Protein AF-A0A7C1ZI82-F1 (afdb_monomer_lite)

Secondary structure (DSSP, 8-state):
--HHHHHHHHHHHHHHHHHHHHHHHHHHHHHHHHHHHHHHHHHHHHHHHHHHHHHHHHHHHHHHHHHHHHHHHHHHHHHHHHHHHHHHHS--S------TTGGGTS-GGG-PPPS-EEEEEE-TTS-EEEEEE--BTTEEEETTEEEEHHHHPEEPSSSS--EEEEEE-TT---S-SHHHHHS-HHHHHHHHHHHHHHHHHHHHHHHHHHS--S--S-HHHHHHHHHHHHHHHHHHHHH-

Structure (mmCIF, N/CA/C/O backbone):
data_AF-A0A7C1ZI82-F1
#
_entry.id   AF-A0A7C1ZI82-F1
#
loop_
_atom_site.group_PDB
_atom_site.id
_atom_site.type_symbol
_atom_site.label_atom_id
_atom_site.label_alt_id
_atom_site.label_comp_id
_atom_site.label_asym_id
_atom_site.label_entity_id
_atom_site.label_seq_id
_atom_site.pdbx_PDB_ins_code
_atom_site.Cartn_x
_atom_site.Cartn_y
_atom_site.Cartn_z
_atom_site.occupancy
_atom_site.B_iso_or_equiv
_atom_site.auth_seq_id
_atom_site.auth_comp_id
_atom_site.auth_asym_id
_atom_site.auth_atom_id
_atom_site.pdbx_PDB_model_num
ATOM 1 N N . MET A 1 1 ? 37.604 3.435 -83.829 1.00 60.19 1 MET A N 1
ATOM 2 C CA . MET A 1 1 ? 37.976 2.989 -82.474 1.00 60.19 1 MET A CA 1
ATOM 3 C C . MET A 1 1 ? 39.281 2.234 -82.548 1.00 60.19 1 MET A C 1
ATOM 5 O O . MET A 1 1 ? 39.394 1.311 -83.353 1.00 60.19 1 MET A O 1
ATOM 9 N N . ASN A 1 2 ? 40.256 2.656 -81.752 1.00 89.44 2 ASN A N 1
ATOM 10 C CA . ASN A 1 2 ? 41.516 1.945 -81.558 1.00 89.44 2 ASN A CA 1
ATOM 11 C C . ASN A 1 2 ? 41.232 0.622 -80.805 1.00 89.44 2 ASN A C 1
ATOM 13 O O . ASN A 1 2 ? 40.305 0.553 -79.997 1.00 89.44 2 ASN A O 1
ATOM 17 N N . LYS A 1 3 ? 42.000 -0.445 -81.060 1.00 91.12 3 LYS A N 1
ATOM 18 C CA . LYS A 1 3 ? 41.848 -1.740 -80.360 1.00 91.12 3 LYS A CA 1
ATOM 19 C C . LYS A 1 3 ? 41.981 -1.591 -78.839 1.00 91.12 3 LYS A C 1
ATOM 21 O O . LYS A 1 3 ? 41.370 -2.347 -78.090 1.00 91.12 3 LYS A O 1
ATOM 26 N N . GLU A 1 4 ? 42.746 -0.599 -78.396 1.00 92.50 4 GLU A N 1
ATOM 27 C CA . GLU A 1 4 ? 42.925 -0.258 -76.984 1.00 92.50 4 GLU A CA 1
ATOM 28 C C . GLU A 1 4 ? 41.644 0.295 -76.345 1.00 92.50 4 GLU A C 1
ATOM 30 O O . GLU A 1 4 ? 41.299 -0.107 -75.238 1.00 92.50 4 GLU A O 1
ATOM 35 N N . GLU A 1 5 ? 40.876 1.123 -77.062 1.00 92.25 5 GLU A N 1
ATOM 36 C CA . GLU A 1 5 ? 39.602 1.674 -76.569 1.00 92.25 5 GLU A CA 1
ATOM 37 C C . GLU A 1 5 ? 38.555 0.570 -76.367 1.00 92.25 5 GLU A C 1
ATOM 39 O O . GLU A 1 5 ? 37.826 0.571 -75.380 1.00 92.25 5 GLU A O 1
ATOM 44 N N . GLN A 1 6 ? 38.513 -0.419 -77.268 1.00 92.81 6 GLN A N 1
ATOM 45 C CA . GLN A 1 6 ? 37.609 -1.568 -77.138 1.00 92.81 6 GLN A CA 1
ATOM 46 C C . GLN A 1 6 ? 37.986 -2.485 -75.970 1.00 92.81 6 GLN A C 1
ATOM 48 O O . GLN A 1 6 ?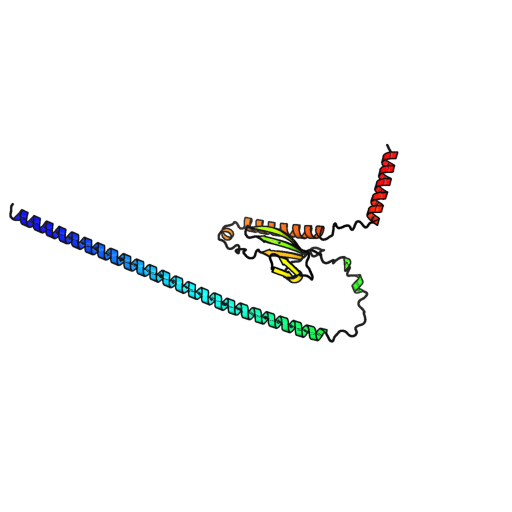 37.107 -3.074 -75.343 1.00 92.81 6 GLN A O 1
ATOM 53 N N . LYS A 1 7 ? 39.285 -2.629 -75.687 1.00 95.12 7 LYS A N 1
ATOM 54 C CA . LYS A 1 7 ? 39.764 -3.407 -74.541 1.00 95.12 7 LYS A CA 1
ATOM 55 C C . LYS A 1 7 ? 39.406 -2.709 -73.228 1.00 95.12 7 LYS A C 1
ATOM 57 O O . LYS A 1 7 ? 38.867 -3.350 -72.334 1.00 95.12 7 LYS A O 1
ATOM 62 N N . LEU A 1 8 ? 39.629 -1.399 -73.161 1.00 94.88 8 LEU A N 1
ATOM 63 C CA . LEU A 1 8 ? 39.320 -0.582 -71.991 1.00 94.88 8 LEU A CA 1
ATOM 64 C C . LEU A 1 8 ? 37.810 -0.536 -71.704 1.00 94.88 8 LEU A C 1
ATOM 66 O O . LEU A 1 8 ? 37.408 -0.651 -70.553 1.00 94.88 8 LEU A O 1
ATOM 70 N N . ALA A 1 9 ? 36.963 -0.466 -72.737 1.00 94.00 9 ALA A N 1
ATOM 71 C CA . ALA A 1 9 ? 35.509 -0.541 -72.573 1.00 94.00 9 ALA A CA 1
ATOM 72 C C . ALA A 1 9 ? 35.043 -1.879 -71.964 1.00 94.00 9 ALA A C 1
ATOM 74 O O . ALA A 1 9 ? 34.201 -1.880 -71.071 1.00 94.00 9 ALA A O 1
ATOM 75 N N . LYS A 1 10 ? 35.627 -3.009 -72.392 1.00 95.81 10 LYS A N 1
ATOM 76 C CA . LYS A 1 10 ? 35.324 -4.335 -71.822 1.00 95.81 10 LYS A CA 1
ATOM 77 C C . LYS A 1 10 ? 35.789 -4.473 -70.373 1.00 95.81 10 LYS A C 1
ATOM 79 O O . LYS A 1 10 ? 35.083 -5.061 -69.565 1.00 95.81 10 LYS A O 1
ATOM 84 N N . GLU A 1 11 ? 36.960 -3.928 -70.043 1.00 96.12 11 GLU A N 1
ATOM 85 C CA . GLU A 1 11 ? 37.464 -3.922 -68.664 1.00 96.12 11 GLU A CA 1
ATOM 86 C C . GLU A 1 11 ? 36.564 -3.085 -67.740 1.00 96.12 11 GLU A C 1
ATOM 88 O O . GLU A 1 11 ? 36.304 -3.492 -66.610 1.00 96.12 11 GLU A O 1
ATOM 93 N N . ILE A 1 12 ? 36.038 -1.950 -68.219 1.00 96.19 12 ILE A N 1
ATOM 94 C CA . ILE A 1 12 ? 35.069 -1.138 -67.466 1.00 96.19 12 ILE A CA 1
ATOM 95 C C . ILE A 1 12 ? 33.763 -1.909 -67.246 1.00 96.19 12 ILE A C 1
ATOM 97 O O . ILE A 1 12 ? 33.285 -1.959 -66.116 1.00 96.19 12 ILE A O 1
ATOM 101 N N . GLU A 1 13 ? 33.216 -2.545 -68.283 1.00 96.44 13 GLU A N 1
ATOM 102 C CA . GLU A 1 13 ? 31.982 -3.338 -68.182 1.00 96.44 13 GLU A CA 1
ATOM 103 C C . GLU A 1 13 ? 32.127 -4.493 -67.173 1.00 96.44 13 GLU A C 1
ATOM 105 O O . GLU A 1 13 ? 31.274 -4.672 -66.301 1.00 96.44 13 GLU A O 1
ATOM 110 N N . GLU A 1 14 ? 33.254 -5.214 -67.205 1.00 96.94 14 GLU A N 1
ATOM 111 C CA . GLU A 1 14 ? 33.554 -6.289 -66.251 1.00 96.94 14 GLU A CA 1
ATOM 112 C C . GLU A 1 14 ? 33.704 -5.763 -64.810 1.00 96.94 14 GLU A C 1
ATOM 114 O O . GLU A 1 14 ? 33.271 -6.403 -63.846 1.00 96.94 14 GLU A O 1
ATOM 119 N N . LEU A 1 15 ? 34.308 -4.583 -64.634 1.00 96.88 15 LEU A N 1
ATOM 120 C CA . LEU A 1 15 ? 34.419 -3.935 -63.327 1.00 96.88 15 LEU A CA 1
ATOM 121 C C . LEU A 1 15 ? 33.056 -3.479 -62.797 1.00 96.88 15 LEU A C 1
ATOM 123 O O . LEU A 1 15 ? 32.794 -3.638 -61.603 1.00 96.88 15 LEU A O 1
ATOM 127 N N . GLU A 1 16 ? 32.183 -2.951 -63.652 1.00 96.88 16 GLU A N 1
ATOM 128 C CA . GLU A 1 16 ? 30.818 -2.572 -63.277 1.00 96.88 16 GLU A CA 1
ATOM 129 C C . GLU A 1 16 ? 29.984 -3.789 -62.858 1.00 96.88 16 GLU A C 1
ATOM 131 O O . GLU A 1 16 ? 29.260 -3.727 -61.859 1.00 96.88 16 GLU A O 1
ATOM 136 N N . GLU A 1 17 ? 30.109 -4.914 -63.565 1.00 97.44 17 GLU A N 1
ATOM 137 C CA . GLU A 1 17 ? 29.433 -6.167 -63.212 1.00 97.44 17 GLU A CA 1
ATOM 138 C C . GLU A 1 17 ? 29.927 -6.709 -61.862 1.00 97.44 17 GLU A C 1
ATOM 140 O O . GLU A 1 17 ? 29.123 -6.988 -60.967 1.00 97.44 17 GLU A O 1
ATOM 145 N N . LYS A 1 18 ? 31.250 -6.736 -61.648 1.00 97.31 18 LYS A N 1
ATOM 146 C CA . LYS A 1 18 ? 31.856 -7.115 -60.360 1.00 97.31 18 LYS A CA 1
ATOM 147 C C . LYS A 1 18 ? 31.408 -6.209 -59.215 1.00 97.31 18 LYS A C 1
ATOM 149 O O . LYS A 1 18 ? 31.176 -6.689 -58.103 1.00 97.31 18 LYS A O 1
ATOM 154 N N . GLN A 1 19 ? 31.269 -4.904 -59.454 1.00 96.69 19 GLN A N 1
ATOM 155 C CA . GLN A 1 19 ? 30.763 -3.970 -58.446 1.00 96.69 19 GLN A CA 1
ATOM 156 C C . GLN A 1 19 ? 29.292 -4.234 -58.100 1.00 96.69 19 GLN A C 1
ATOM 158 O O . GLN A 1 19 ? 28.939 -4.199 -56.917 1.00 96.69 19 GLN A O 1
ATOM 163 N N . LYS A 1 20 ? 28.446 -4.541 -59.093 1.00 97.44 20 LYS A N 1
ATOM 164 C CA . LYS A 1 20 ? 27.038 -4.914 -58.873 1.00 97.44 20 LYS A CA 1
ATOM 165 C C . LYS A 1 20 ? 26.919 -6.209 -58.071 1.00 97.44 20 LYS A C 1
ATOM 167 O O . LYS A 1 20 ? 26.220 -6.222 -57.059 1.00 97.44 20 LYS A O 1
ATOM 172 N N . GLU A 1 21 ? 27.663 -7.249 -58.442 1.00 97.56 21 GLU A N 1
ATOM 173 C CA . GLU A 1 21 ? 27.664 -8.533 -57.727 1.00 97.56 21 GLU A CA 1
ATOM 174 C C . GLU A 1 21 ? 28.131 -8.364 -56.268 1.00 97.56 21 GLU A C 1
ATOM 176 O O . GLU A 1 21 ? 27.549 -8.919 -55.331 1.00 97.56 21 GLU A O 1
ATOM 181 N N . LEU A 1 22 ? 29.163 -7.547 -56.043 1.00 97.31 22 LEU A N 1
ATOM 182 C CA . LEU A 1 22 ? 29.673 -7.257 -54.704 1.00 97.31 22 LEU A CA 1
ATOM 183 C C . LEU A 1 22 ? 28.658 -6.473 -53.860 1.00 97.31 22 LEU A C 1
ATOM 185 O O . LEU A 1 22 ? 28.538 -6.720 -52.656 1.00 97.31 22 LEU A O 1
ATOM 189 N N . LEU A 1 23 ? 27.905 -5.556 -54.472 1.00 97.12 23 LEU A N 1
ATOM 190 C CA . LEU A 1 23 ? 26.832 -4.821 -53.807 1.00 97.12 23 LEU A CA 1
ATOM 191 C C . LEU A 1 23 ? 25.665 -5.742 -53.423 1.00 97.12 23 LEU A C 1
ATOM 193 O O . LEU A 1 23 ? 25.161 -5.643 -52.303 1.00 97.12 23 LEU A O 1
ATOM 197 N N . GLU A 1 24 ? 25.259 -6.658 -54.301 1.00 97.56 24 G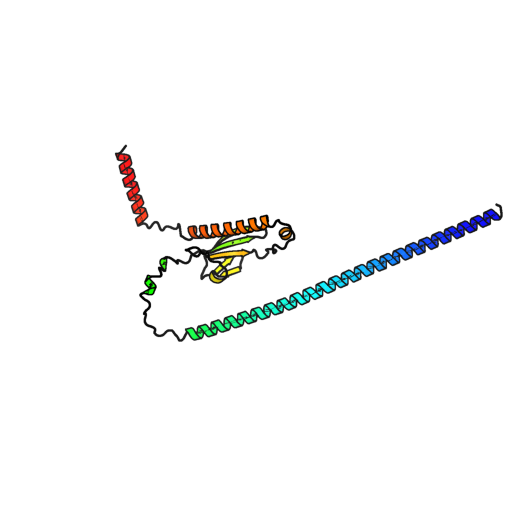LU A N 1
ATOM 198 C CA . GLU A 1 24 ? 24.213 -7.646 -54.005 1.00 97.56 24 GLU A CA 1
ATOM 199 C C . GLU A 1 24 ? 24.625 -8.597 -52.879 1.00 97.56 24 GLU A C 1
ATOM 201 O O . GLU A 1 24 ? 23.861 -8.800 -51.933 1.00 97.56 24 GLU A O 1
ATOM 206 N N . LYS A 1 25 ? 25.865 -9.102 -52.904 1.00 97.25 25 LYS A N 1
ATOM 207 C CA . LYS A 1 25 ? 26.408 -9.932 -51.816 1.00 97.25 25 LYS A CA 1
ATOM 208 C C . LYS A 1 25 ? 26.403 -9.192 -50.479 1.00 97.25 25 LYS A C 1
ATOM 210 O O . LYS A 1 25 ? 26.045 -9.788 -49.463 1.00 97.25 25 LYS A O 1
ATOM 215 N N . LYS A 1 26 ? 26.751 -7.900 -50.465 1.00 97.38 26 LYS A N 1
ATOM 216 C CA . LYS A 1 26 ? 26.687 -7.062 -49.254 1.00 97.38 26 LYS A CA 1
ATOM 217 C C . LYS A 1 26 ? 25.257 -6.904 -48.742 1.00 97.38 26 LYS A C 1
ATOM 219 O O . LYS A 1 26 ? 25.034 -7.114 -47.553 1.00 97.38 26 LYS A O 1
ATOM 224 N N . LYS A 1 27 ? 24.293 -6.610 -49.622 1.00 97.62 27 LYS A N 1
ATOM 225 C CA . LYS A 1 27 ? 22.871 -6.500 -49.249 1.00 97.62 27 LYS A CA 1
ATOM 226 C C . LYS A 1 27 ? 22.341 -7.808 -48.659 1.00 97.62 27 LYS A C 1
ATOM 228 O O . LYS A 1 27 ? 21.715 -7.788 -47.605 1.00 97.62 27 LYS A O 1
ATOM 233 N N . LEU A 1 28 ? 22.664 -8.943 -49.280 1.00 97.38 28 LEU A N 1
ATOM 234 C CA . LEU A 1 28 ? 22.261 -10.263 -48.792 1.00 97.38 28 LEU A CA 1
ATOM 235 C C . LEU A 1 28 ? 22.879 -10.587 -47.423 1.00 97.38 28 LEU A C 1
ATOM 237 O O . LEU A 1 28 ? 22.221 -11.170 -46.564 1.00 97.38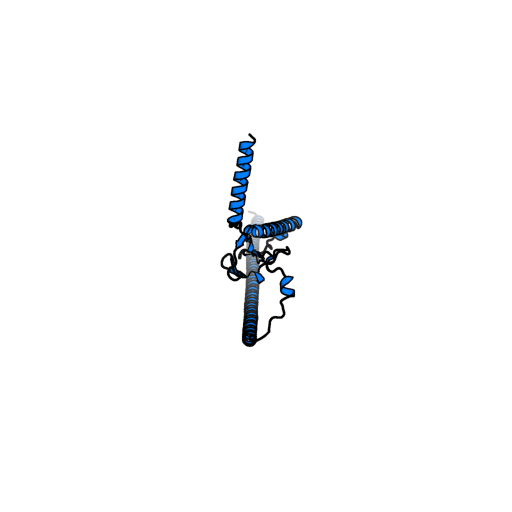 28 LEU A O 1
ATOM 241 N N . GLN A 1 29 ? 24.144 -10.221 -47.200 1.00 95.19 29 GLN A N 1
ATOM 242 C CA . GLN A 1 29 ? 24.789 -10.382 -45.894 1.00 95.19 29 GLN A CA 1
ATOM 243 C C . GLN A 1 29 ? 24.145 -9.500 -44.822 1.00 95.19 29 GLN A C 1
ATOM 245 O O . GLN A 1 29 ? 23.970 -9.952 -43.693 1.00 95.19 29 GLN A O 1
ATOM 250 N N . GLU A 1 30 ? 23.783 -8.265 -45.161 1.00 96.94 30 GLU A N 1
ATOM 251 C CA . GLU A 1 30 ? 23.118 -7.348 -44.238 1.00 96.94 30 GLU A CA 1
ATOM 252 C C . GLU A 1 30 ? 21.709 -7.838 -43.873 1.00 96.94 30 GLU A C 1
ATOM 254 O O . GLU A 1 30 ? 21.341 -7.830 -42.701 1.00 96.94 30 GLU A O 1
ATOM 259 N N . GLU A 1 31 ? 20.951 -8.354 -44.844 1.00 97.25 31 GLU A N 1
ATOM 260 C CA . GLU A 1 31 ? 19.636 -8.955 -44.602 1.00 97.25 31 GLU A CA 1
ATOM 261 C C . GLU A 1 31 ? 19.735 -10.206 -43.716 1.00 97.25 31 GLU A C 1
ATOM 263 O O . GLU A 1 31 ? 18.952 -10.371 -42.781 1.00 97.25 31 GLU A O 1
ATOM 268 N N . LYS A 1 32 ? 20.737 -11.067 -43.949 1.00 97.31 32 LYS A N 1
ATOM 269 C CA . LYS A 1 32 ? 21.000 -12.229 -43.085 1.00 97.31 32 LYS A CA 1
ATOM 270 C C . LYS A 1 32 ? 21.339 -11.815 -41.654 1.00 97.31 32 LYS A C 1
ATOM 272 O O . LYS A 1 32 ? 20.837 -12.435 -40.725 1.00 97.31 32 LYS A O 1
ATOM 277 N N . LYS A 1 33 ? 22.151 -10.768 -41.469 1.00 97.06 33 LYS A N 1
ATOM 278 C CA . LYS A 1 33 ? 22.474 -10.240 -40.134 1.00 97.06 33 LYS A CA 1
ATOM 279 C C . LYS A 1 33 ? 21.233 -9.712 -39.415 1.00 97.06 33 LYS A C 1
ATOM 281 O O . LYS A 1 33 ? 21.046 -10.047 -38.253 1.00 97.06 33 LYS A O 1
ATOM 286 N N . LYS A 1 34 ? 20.365 -8.969 -40.112 1.00 96.50 34 LYS A N 1
ATOM 287 C CA . LYS A 1 34 ? 19.104 -8.461 -39.541 1.00 96.50 34 LYS A CA 1
ATOM 288 C C . LYS A 1 34 ? 18.176 -9.594 -39.099 1.00 96.50 34 LYS A C 1
ATOM 290 O O . LYS A 1 34 ? 17.665 -9.546 -37.990 1.00 96.50 34 LYS A O 1
ATOM 295 N N . LYS A 1 35 ? 18.032 -10.647 -39.913 1.00 96.81 35 LYS A N 1
ATOM 296 C CA . LYS A 1 35 ? 17.219 -11.825 -39.551 1.00 96.81 35 LYS A CA 1
ATOM 297 C C . LYS A 1 35 ? 17.753 -12.558 -38.318 1.00 96.81 35 LYS A C 1
ATOM 299 O O . LYS A 1 35 ? 16.961 -12.973 -37.484 1.00 96.81 35 LYS A O 1
ATOM 304 N N . ILE A 1 36 ? 19.076 -12.695 -38.192 1.00 96.06 36 ILE A N 1
ATOM 305 C CA . ILE A 1 36 ? 19.698 -13.309 -37.007 1.00 96.06 36 ILE A CA 1
ATOM 306 C C . ILE A 1 36 ? 19.443 -12.450 -35.762 1.00 96.06 36 ILE A C 1
ATOM 308 O O . ILE A 1 36 ? 19.041 -12.982 -34.734 1.00 96.06 36 ILE A O 1
ATOM 312 N N . GLU A 1 37 ? 19.610 -11.129 -35.864 1.00 97.31 37 GLU A N 1
ATOM 313 C CA . GLU A 1 37 ? 19.367 -10.204 -34.750 1.00 97.31 37 GLU A CA 1
ATOM 314 C C . GLU A 1 37 ? 17.891 -10.205 -34.303 1.00 97.31 37 GLU A C 1
ATOM 316 O O . GLU A 1 37 ? 17.598 -10.161 -33.109 1.00 97.31 37 GLU A O 1
ATOM 321 N N . GLU A 1 38 ? 16.946 -10.282 -35.244 1.00 96.75 38 GLU A N 1
ATOM 322 C CA . GLU A 1 38 ? 15.515 -10.417 -34.941 1.00 96.75 38 GLU A CA 1
ATOM 323 C C . GLU A 1 38 ? 15.188 -11.760 -34.268 1.00 96.75 38 GLU A C 1
ATOM 325 O O . GLU A 1 38 ? 14.407 -11.793 -33.316 1.00 96.75 38 GLU A O 1
ATOM 330 N N . GLU A 1 39 ? 15.802 -12.859 -34.716 1.00 96.44 39 GLU A N 1
ATOM 331 C CA . GLU A 1 39 ? 15.615 -14.186 -34.119 1.00 96.44 39 GLU A CA 1
ATOM 332 C C . GLU A 1 39 ? 16.196 -14.265 -32.696 1.00 96.44 39 GLU A C 1
ATOM 334 O O . GLU A 1 39 ? 15.576 -14.861 -31.813 1.00 96.44 39 GLU A O 1
ATOM 339 N N . GLU A 1 40 ? 17.350 -13.640 -32.445 1.00 95.81 40 GLU A N 1
ATOM 340 C CA . GLU A 1 40 ? 17.945 -13.544 -31.105 1.00 95.81 40 GLU A CA 1
ATOM 341 C C . GLU A 1 40 ? 17.060 -12.736 -30.149 1.00 95.81 40 GLU A C 1
ATOM 343 O O . GLU A 1 40 ? 16.767 -13.208 -29.050 1.00 95.81 40 GLU A O 1
ATOM 348 N N . LYS A 1 41 ? 16.544 -11.577 -30.584 1.00 95.94 41 LYS A N 1
ATOM 349 C CA . LYS A 1 41 ? 15.608 -10.768 -29.778 1.00 95.94 41 LYS A CA 1
ATOM 350 C C . LYS A 1 41 ? 14.320 -11.524 -29.456 1.00 95.94 41 LYS A C 1
ATOM 352 O O . LYS A 1 41 ? 13.797 -11.403 -28.351 1.00 95.94 41 LYS A O 1
ATOM 357 N N . LEU A 1 42 ? 13.809 -12.314 -30.403 1.00 96.00 42 LEU A N 1
ATOM 358 C CA . LEU A 1 42 ? 12.614 -13.125 -30.182 1.00 96.00 42 LEU A CA 1
ATOM 359 C C . LEU A 1 42 ? 12.861 -14.234 -29.149 1.00 96.00 42 LEU A C 1
ATOM 361 O O . LEU A 1 42 ? 12.008 -14.458 -28.292 1.00 96.00 42 LEU A O 1
ATOM 365 N N . LYS A 1 43 ? 14.022 -14.901 -29.199 1.00 96.06 43 LYS A N 1
ATOM 366 C CA . LYS A 1 43 ? 14.409 -15.921 -28.209 1.00 96.06 43 LYS A CA 1
ATOM 367 C C . LYS A 1 43 ? 14.582 -15.323 -26.816 1.00 96.06 43 LYS A C 1
ATOM 369 O O . LYS A 1 43 ? 14.064 -15.889 -25.860 1.00 96.06 43 LYS A O 1
ATOM 374 N N . GLU A 1 44 ? 15.230 -14.164 -26.711 1.00 95.62 44 GLU A N 1
ATOM 375 C CA . GLU A 1 44 ? 15.402 -13.459 -25.435 1.00 95.62 44 GLU A CA 1
ATOM 376 C C . GLU A 1 44 ? 14.049 -13.068 -24.818 1.00 95.62 44 GLU A C 1
ATOM 378 O O . GLU A 1 44 ? 13.838 -13.219 -23.615 1.00 95.62 44 GLU A O 1
ATOM 383 N N . GLN A 1 45 ? 13.099 -12.607 -25.639 1.00 94.25 45 GLN A N 1
ATOM 384 C CA . GLN A 1 45 ? 11.750 -12.296 -25.168 1.00 94.25 45 GLN A CA 1
ATOM 385 C C . GLN A 1 45 ? 11.012 -13.552 -24.684 1.00 94.25 45 GLN A C 1
ATOM 387 O O . GLN A 1 45 ? 10.392 -13.524 -23.626 1.00 94.25 45 GLN A O 1
ATOM 392 N N . GLN A 1 46 ? 11.112 -14.665 -25.417 1.00 93.81 46 GLN A N 1
ATOM 393 C CA . GLN A 1 46 ? 10.491 -15.932 -25.015 1.00 93.81 46 GLN A CA 1
ATOM 394 C C . GLN A 1 46 ? 11.068 -16.486 -23.705 1.00 93.81 46 GLN A C 1
ATOM 396 O O . GLN A 1 46 ? 10.325 -17.058 -22.910 1.00 93.81 46 GLN A O 1
ATOM 401 N N . GLU A 1 47 ? 12.370 -16.320 -23.470 1.00 94.88 47 GLU A N 1
ATOM 402 C CA . GLU A 1 47 ? 13.020 -16.726 -22.221 1.00 94.88 47 GLU A CA 1
ATOM 403 C C . GLU A 1 47 ? 12.525 -15.883 -21.037 1.00 94.88 47 GLU A C 1
ATOM 405 O O . GLU A 1 47 ? 12.132 -16.443 -20.013 1.00 94.88 47 GLU A O 1
ATOM 410 N N . LYS A 1 48 ? 12.413 -14.560 -21.213 1.00 95.19 48 LYS A N 1
ATOM 411 C CA . LYS A 1 48 ? 11.840 -13.647 -20.207 1.00 95.19 48 LYS A CA 1
ATOM 412 C C . LYS A 1 48 ? 10.390 -13.985 -19.864 1.00 95.19 48 LYS A C 1
ATOM 414 O O . LYS A 1 48 ? 10.039 -14.052 -18.687 1.00 95.19 48 LYS A O 1
ATOM 419 N N . ASP A 1 49 ? 9.562 -14.245 -20.875 1.00 94.38 49 ASP A N 1
ATOM 420 C CA . ASP A 1 49 ? 8.157 -14.615 -20.676 1.00 94.38 49 ASP A CA 1
ATOM 421 C C . ASP A 1 49 ? 8.036 -15.962 -19.924 1.00 94.38 49 ASP A C 1
ATOM 423 O O . ASP A 1 49 ? 7.143 -16.151 -19.092 1.00 94.38 49 ASP A O 1
ATOM 427 N N . LEU A 1 50 ? 8.953 -16.907 -20.180 1.00 94.62 50 LEU A N 1
ATOM 428 C CA . LEU A 1 50 ? 9.004 -18.196 -19.487 1.00 94.62 50 LEU A CA 1
ATOM 429 C C . LEU A 1 50 ? 9.437 -18.040 -18.020 1.00 94.62 50 LEU A C 1
ATOM 431 O O . LEU A 1 50 ? 8.825 -18.652 -17.140 1.00 94.62 50 LEU A O 1
ATOM 435 N N . GLU A 1 51 ? 10.451 -17.216 -17.745 1.00 94.69 51 GLU A N 1
ATOM 436 C CA . GLU A 1 51 ? 10.894 -16.897 -16.381 1.00 94.69 51 GLU A CA 1
ATOM 437 C C . GLU A 1 51 ? 9.776 -16.235 -15.563 1.00 94.69 51 GLU A C 1
ATOM 439 O O . GLU A 1 51 ? 9.519 -16.634 -14.420 1.00 94.69 51 GLU A O 1
ATOM 444 N N . GLU A 1 52 ? 9.054 -15.278 -16.151 1.00 95.00 52 GLU A N 1
ATOM 445 C CA . GLU A 1 52 ? 7.913 -14.627 -15.501 1.00 95.00 52 GLU A CA 1
ATOM 446 C C . GLU A 1 52 ? 6.796 -15.635 -15.191 1.00 95.00 52 GLU A C 1
ATOM 448 O O . GLU A 1 52 ? 6.249 -15.653 -14.083 1.00 95.00 52 GLU A O 1
ATOM 453 N N . PHE A 1 53 ? 6.497 -16.539 -16.126 1.00 93.56 53 PHE A N 1
ATOM 454 C CA . PHE A 1 53 ? 5.497 -17.584 -15.919 1.00 93.56 53 PHE A CA 1
ATOM 455 C C . PHE A 1 53 ? 5.870 -18.548 -14.781 1.00 93.56 53 PHE A C 1
ATOM 457 O O . PHE A 1 53 ? 5.009 -18.905 -13.968 1.00 93.56 53 PHE A O 1
ATOM 464 N N . VAL A 1 54 ? 7.139 -18.964 -14.695 1.00 94.12 54 VAL A N 1
ATOM 465 C CA . VAL A 1 54 ? 7.634 -19.825 -13.606 1.00 94.12 54 VAL A CA 1
ATOM 466 C C . VAL A 1 54 ? 7.501 -19.111 -12.263 1.00 94.12 54 VAL A C 1
ATOM 468 O O . VAL A 1 54 ? 6.925 -19.679 -11.332 1.00 94.12 54 VAL A O 1
ATOM 471 N N . ARG A 1 55 ? 7.917 -17.843 -12.181 1.00 93.19 55 ARG A N 1
ATOM 472 C CA . ARG A 1 55 ? 7.807 -17.034 -10.961 1.00 93.19 55 ARG A CA 1
ATOM 473 C C . ARG A 1 55 ? 6.357 -16.884 -10.491 1.00 93.19 55 ARG A C 1
ATOM 475 O O . ARG A 1 55 ? 6.062 -17.094 -9.316 1.00 93.19 55 ARG A O 1
ATOM 482 N N . LEU A 1 56 ? 5.428 -16.595 -11.404 1.00 91.75 56 LEU A N 1
ATOM 483 C CA . LEU A 1 56 ? 3.999 -16.491 -11.079 1.00 91.75 56 LEU A CA 1
ATOM 484 C C . LEU A 1 56 ? 3.415 -17.816 -10.570 1.00 91.75 56 LEU A C 1
ATOM 486 O O . LEU A 1 56 ? 2.512 -17.823 -9.727 1.00 91.75 56 LEU A O 1
ATOM 490 N N . LYS A 1 57 ? 3.904 -18.949 -11.082 1.00 93.69 57 LYS A N 1
ATOM 491 C CA . LYS A 1 57 ? 3.479 -20.279 -10.633 1.00 93.69 57 LYS A CA 1
ATOM 492 C C . LYS A 1 57 ? 3.986 -20.583 -9.221 1.00 93.69 57 LYS A C 1
ATOM 494 O O . LYS A 1 57 ? 3.218 -21.100 -8.409 1.00 93.69 57 LYS A O 1
ATOM 499 N N . GLU A 1 58 ? 5.229 -20.222 -8.915 1.00 92.56 58 GLU A N 1
ATOM 500 C CA . GLU A 1 58 ? 5.804 -20.350 -7.571 1.00 92.56 58 GLU A CA 1
ATOM 501 C C . GLU A 1 58 ? 5.066 -19.467 -6.557 1.00 92.56 58 GLU A C 1
ATOM 503 O O . GLU A 1 58 ? 4.634 -19.964 -5.514 1.00 92.56 58 GLU A O 1
ATOM 508 N N . GLU A 1 59 ? 4.806 -18.199 -6.887 1.00 88.56 59 GLU A N 1
ATOM 509 C CA . GLU A 1 59 ? 4.060 -17.274 -6.022 1.00 88.56 59 GLU A CA 1
ATOM 510 C C . GLU A 1 59 ? 2.642 -17.781 -5.711 1.00 88.56 59 GLU A C 1
ATOM 512 O O . GLU A 1 59 ? 2.191 -17.707 -4.564 1.00 88.56 59 GLU A O 1
ATOM 517 N N . LYS A 1 60 ? 1.944 -18.360 -6.699 1.00 91.25 60 LYS A N 1
ATOM 518 C CA . LYS A 1 60 ? 0.632 -18.991 -6.476 1.00 91.25 60 LYS A CA 1
ATOM 519 C C . LYS A 1 60 ? 0.724 -20.187 -5.532 1.00 91.25 60 LYS A C 1
ATOM 521 O O . LYS A 1 60 ? -0.098 -20.290 -4.625 1.00 91.25 60 LYS A O 1
ATOM 526 N N . SER A 1 61 ? 1.725 -21.049 -5.706 1.00 90.44 61 SER A N 1
ATOM 527 C CA . SER A 1 61 ? 1.905 -22.227 -4.846 1.00 90.44 61 SER A CA 1
ATOM 528 C C . SER A 1 61 ? 2.192 -21.850 -3.387 1.00 90.44 61 SER A C 1
ATOM 530 O O . SER A 1 61 ? 1.575 -22.404 -2.478 1.00 90.44 61 SER A O 1
ATOM 532 N N . LEU A 1 62 ? 3.030 -20.832 -3.158 1.00 89.62 62 LEU A N 1
ATOM 533 C CA . LEU A 1 62 ? 3.336 -20.314 -1.822 1.00 89.62 62 LEU A CA 1
ATOM 534 C C . LEU A 1 62 ? 2.108 -19.684 -1.160 1.00 89.62 62 LEU A C 1
ATOM 536 O O . LEU A 1 62 ? 1.887 -19.858 0.040 1.00 89.62 62 LEU A O 1
ATOM 540 N N . LYS A 1 63 ? 1.291 -18.969 -1.938 1.00 90.19 63 LYS A N 1
ATOM 541 C CA . LYS A 1 63 ? 0.055 -18.360 -1.445 1.00 90.19 63 LYS A CA 1
ATOM 542 C C . LYS A 1 63 ? -0.975 -19.416 -1.039 1.00 90.19 63 LYS A C 1
ATOM 544 O O . LYS A 1 63 ? -1.555 -19.310 0.036 1.00 90.19 63 LYS A O 1
ATOM 549 N N . GLU A 1 64 ? -1.149 -20.462 -1.846 1.00 91.12 64 GLU A N 1
ATOM 550 C CA . GLU A 1 64 ? -2.024 -21.591 -1.508 1.00 91.12 64 GLU A CA 1
ATOM 551 C C . GLU A 1 64 ? -1.558 -22.332 -0.244 1.00 91.12 64 GLU A C 1
ATOM 553 O O . GLU A 1 64 ? -2.383 -22.745 0.574 1.00 91.12 64 GLU A O 1
ATOM 558 N N . GLU A 1 65 ? -0.247 -22.488 -0.049 1.00 91.50 65 GLU A N 1
ATOM 559 C CA . GLU A 1 65 ? 0.316 -23.108 1.155 1.00 91.50 65 GLU A CA 1
ATOM 560 C C . GLU A 1 65 ? 0.119 -22.233 2.405 1.00 91.50 65 GLU A C 1
ATOM 562 O O . GLU A 1 65 ? -0.277 -22.735 3.462 1.00 91.50 65 GLU A O 1
ATOM 567 N N . GLN A 1 66 ? 0.315 -20.915 2.289 1.00 88.38 66 GLN A N 1
ATOM 568 C CA . GLN A 1 66 ? 0.026 -19.968 3.369 1.00 88.38 66 GLN A CA 1
ATOM 569 C C . GLN A 1 66 ? -1.457 -19.963 3.748 1.00 88.38 66 GLN A C 1
ATOM 571 O O . GLN A 1 66 ? -1.780 -19.968 4.937 1.00 88.38 66 GLN A O 1
ATOM 576 N N . ASP A 1 67 ? -2.359 -19.996 2.766 1.00 89.25 67 ASP A N 1
ATOM 577 C CA . ASP A 1 67 ? -3.800 -20.035 3.011 1.00 89.25 67 ASP A CA 1
ATOM 578 C C . ASP A 1 67 ? -4.210 -21.324 3.738 1.00 89.25 67 ASP A C 1
ATOM 580 O O . ASP A 1 67 ? -4.983 -21.264 4.700 1.00 89.25 67 ASP A O 1
ATOM 584 N N . LYS A 1 68 ? -3.634 -22.477 3.366 1.00 92.38 68 LYS A N 1
ATOM 585 C CA . LYS A 1 68 ? -3.834 -23.749 4.084 1.00 92.38 68 LYS A CA 1
ATOM 586 C C . LYS A 1 68 ? -3.331 -23.677 5.526 1.00 92.38 68 LYS A C 1
ATOM 588 O O . LYS A 1 68 ? -4.080 -24.003 6.445 1.00 92.38 68 LYS A O 1
ATOM 593 N N . ARG A 1 69 ? -2.112 -23.172 5.749 1.00 88.81 69 ARG A N 1
ATOM 594 C CA . ARG A 1 69 ? -1.551 -23.007 7.103 1.00 88.81 69 ARG A CA 1
ATOM 595 C C . ARG A 1 69 ? -2.405 -22.067 7.962 1.00 88.81 69 ARG A C 1
ATOM 597 O O . ARG A 1 69 ? -2.648 -22.343 9.134 1.00 88.81 69 ARG A O 1
ATOM 604 N N . ASN A 1 70 ? -2.903 -20.974 7.389 1.00 88.75 70 ASN A N 1
ATOM 605 C CA . ASN A 1 70 ? -3.782 -20.037 8.091 1.00 88.75 70 ASN A CA 1
ATOM 606 C C . ASN A 1 70 ? -5.133 -20.676 8.453 1.00 88.75 70 ASN A C 1
ATOM 608 O O . ASN A 1 70 ? -5.665 -20.417 9.537 1.00 88.75 70 ASN A O 1
ATOM 612 N N . GLN A 1 71 ? -5.685 -21.524 7.579 1.00 91.44 71 GLN A N 1
ATOM 613 C CA . GLN A 1 71 ? -6.893 -22.298 7.878 1.00 91.44 71 GLN A CA 1
ATOM 614 C C . GLN A 1 71 ? -6.665 -23.300 9.015 1.00 91.44 71 GLN A C 1
ATOM 616 O O . GLN A 1 71 ? -7.508 -23.395 9.907 1.00 91.44 71 GLN A O 1
ATOM 621 N N . GLU A 1 72 ? -5.529 -23.998 9.035 1.00 91.94 72 GLU A N 1
ATOM 622 C CA . GLU A 1 72 ? -5.170 -24.923 10.118 1.00 91.94 72 GLU A CA 1
ATOM 623 C C . GLU A 1 72 ? -5.065 -24.208 11.471 1.00 91.94 72 GLU A C 1
ATOM 625 O O . GLU A 1 72 ? -5.705 -24.631 12.435 1.00 91.94 72 GLU A O 1
ATOM 630 N N . ILE A 1 73 ? -4.354 -23.074 11.529 1.00 89.50 73 ILE A N 1
ATOM 631 C CA . ILE A 1 73 ? -4.230 -22.257 12.750 1.00 89.50 73 ILE A CA 1
ATOM 632 C C . ILE A 1 73 ? -5.611 -21.808 13.241 1.00 89.50 73 ILE A C 1
ATOM 634 O O . ILE A 1 73 ? -5.906 -21.869 14.437 1.00 89.50 73 ILE A O 1
ATOM 638 N N . ARG A 1 74 ? -6.481 -21.369 12.324 1.00 86.19 74 ARG A N 1
ATOM 639 C CA . ARG A 1 74 ? -7.840 -20.938 12.667 1.00 86.19 74 ARG A CA 1
ATOM 640 C C . ARG A 1 74 ? -8.671 -22.089 13.234 1.00 86.19 74 ARG A C 1
ATOM 642 O O . ARG A 1 74 ? -9.366 -21.896 14.230 1.00 86.19 74 ARG A O 1
ATOM 649 N N . ASN A 1 75 ? -8.588 -23.273 12.634 1.00 89.62 75 ASN A N 1
ATOM 650 C CA . ASN A 1 75 ? -9.301 -24.457 13.110 1.00 89.62 75 ASN A CA 1
ATOM 651 C C . ASN A 1 75 ? -8.797 -24.899 14.493 1.00 89.62 75 ASN A C 1
ATOM 653 O O . ASN A 1 75 ? -9.603 -25.250 15.354 1.00 89.62 75 ASN A O 1
ATOM 657 N N . GLU A 1 76 ? -7.489 -24.819 14.745 1.00 89.25 76 GLU A N 1
ATOM 658 C CA . GLU A 1 76 ? -6.911 -25.134 16.054 1.00 89.25 76 GLU A CA 1
ATOM 659 C C . GLU A 1 76 ? -7.376 -24.149 17.141 1.00 89.25 76 GLU A C 1
ATOM 661 O O . GLU A 1 76 ? -7.727 -24.559 18.248 1.00 89.25 76 GLU A O 1
ATOM 666 N N . GLN A 1 77 ? -7.456 -22.853 16.823 1.00 85.69 77 GLN A N 1
ATOM 667 C CA . GLN A 1 77 ? -7.996 -21.842 17.738 1.00 85.69 77 GLN A CA 1
ATOM 668 C C . GLN A 1 77 ? -9.473 -22.086 18.070 1.00 85.69 77 GLN A C 1
ATOM 670 O O . GLN A 1 77 ? -9.862 -21.950 19.229 1.00 85.69 77 GLN A O 1
ATOM 675 N N . ILE A 1 78 ? -10.288 -22.465 17.079 1.00 84.56 78 ILE A N 1
ATOM 676 C CA . ILE A 1 78 ? -11.702 -22.807 17.293 1.00 84.56 78 ILE A CA 1
ATOM 677 C C . ILE A 1 78 ? -11.814 -24.006 18.240 1.00 84.56 78 ILE A C 1
ATOM 679 O O . ILE A 1 78 ? -12.558 -23.933 19.215 1.00 84.56 78 ILE A O 1
ATOM 683 N N . LYS A 1 79 ? -11.013 -25.054 18.020 1.00 86.44 79 LYS A N 1
ATOM 684 C CA . LYS A 1 79 ? -11.007 -26.246 18.876 1.00 86.44 79 LYS A CA 1
ATOM 685 C C . LYS A 1 79 ? -10.624 -25.9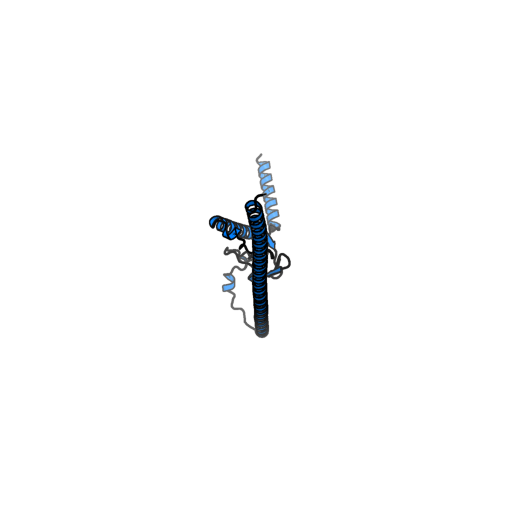23 20.326 1.00 86.44 79 LYS A C 1
ATOM 687 O O . LYS A 1 79 ? -11.299 -26.368 21.247 1.00 86.44 79 LYS A O 1
ATOM 692 N N . ARG A 1 80 ? -9.603 -25.083 20.541 1.00 82.31 80 ARG A N 1
ATOM 693 C CA . ARG A 1 80 ? -9.219 -24.624 21.892 1.00 82.31 80 ARG A CA 1
ATOM 694 C C . ARG A 1 80 ? -10.338 -23.836 22.583 1.00 82.31 80 ARG A C 1
ATOM 696 O O . ARG A 1 80 ? -10.539 -23.992 23.782 1.00 82.31 80 ARG A O 1
ATOM 703 N N . LEU A 1 81 ? -11.075 -23.007 21.839 1.00 78.25 81 LEU A N 1
ATOM 704 C CA . LEU A 1 81 ? -12.218 -22.254 22.372 1.00 78.25 81 LEU A CA 1
ATOM 705 C C . LEU A 1 81 ? -13.418 -23.151 22.709 1.00 78.25 81 LEU A C 1
ATOM 707 O O . LEU A 1 81 ? -14.176 -22.825 23.623 1.00 78.25 81 LEU A O 1
ATOM 711 N N . GLU A 1 82 ? -13.619 -24.248 21.980 1.00 75.19 82 GLU A N 1
ATOM 712 C CA . GLU A 1 82 ? -14.636 -25.258 22.300 1.00 75.19 82 GLU A CA 1
ATOM 713 C C . GLU A 1 82 ? -14.258 -26.041 23.565 1.00 75.19 82 GLU A C 1
ATOM 715 O O . GLU A 1 82 ? -15.069 -26.123 24.486 1.00 75.19 82 GLU A O 1
ATOM 720 N N . GLU A 1 83 ? -13.002 -26.483 23.685 1.00 74.31 83 GLU A N 1
ATOM 721 C CA . GLU A 1 83 ? -12.486 -27.149 24.893 1.00 74.31 83 GLU A CA 1
ATOM 722 C C . GLU A 1 83 ? -12.573 -26.243 26.142 1.00 74.31 83 GLU A C 1
ATOM 724 O O . GLU A 1 83 ? -12.921 -26.696 27.234 1.00 74.31 83 GLU A O 1
ATOM 729 N N . GLU A 1 84 ? -12.328 -24.935 26.000 1.00 68.00 84 GLU A N 1
ATOM 730 C CA . GLU A 1 84 ? -12.454 -23.974 27.104 1.00 68.00 84 GLU A CA 1
ATOM 731 C C . GLU A 1 84 ? -13.924 -23.711 27.497 1.00 68.00 84 GLU A C 1
ATOM 733 O O . GLU A 1 84 ? -14.223 -23.466 28.670 1.00 68.00 84 GLU A O 1
ATOM 738 N N . LYS A 1 85 ? -14.872 -23.808 26.554 1.00 62.53 85 LYS A N 1
ATOM 739 C CA . LYS A 1 85 ? -16.311 -23.681 26.849 1.00 62.53 85 LYS A CA 1
ATOM 740 C C . LYS A 1 85 ? -16.847 -24.863 27.652 1.00 62.53 85 LYS A C 1
ATOM 742 O O . LYS A 1 85 ? -17.658 -24.635 28.555 1.00 62.53 85 LYS A O 1
ATOM 747 N N . ASP A 1 86 ? -16.360 -26.070 27.391 1.00 56.69 86 ASP A N 1
ATOM 748 C CA . ASP A 1 86 ? -16.760 -27.267 28.136 1.00 56.69 86 ASP A CA 1
ATOM 749 C C . ASP A 1 86 ? -16.221 -27.244 29.579 1.00 56.69 86 ASP A C 1
ATOM 751 O O . ASP A 1 86 ? -16.934 -27.603 30.518 1.00 56.69 86 ASP A O 1
ATOM 755 N N . LEU A 1 87 ? -15.029 -26.677 29.804 1.00 56.78 87 LEU A N 1
ATOM 756 C CA . LEU A 1 87 ? -14.452 -26.502 31.147 1.00 56.78 87 LEU A CA 1
ATOM 757 C C . LEU A 1 87 ? -15.153 -25.418 31.995 1.00 56.78 87 LEU A C 1
ATOM 759 O O . LEU A 1 87 ? -15.129 -25.471 33.228 1.00 56.78 87 LEU A O 1
ATOM 763 N N . VAL A 1 88 ? -15.808 -24.433 31.371 1.00 51.50 88 VAL A N 1
ATOM 764 C CA . VAL A 1 88 ? -16.537 -23.355 32.076 1.00 51.50 88 VAL A CA 1
ATOM 765 C C . VAL A 1 88 ? -17.989 -23.751 32.406 1.00 51.50 88 VAL A C 1
ATOM 767 O O . VAL A 1 88 ? -18.616 -23.126 33.272 1.00 51.50 88 VAL A O 1
ATOM 770 N N . GLY A 1 89 ? -18.513 -24.816 31.789 1.00 46.00 89 GLY A N 1
ATOM 771 C CA . GLY A 1 89 ? -19.850 -25.364 32.048 1.00 46.00 89 GLY A CA 1
ATOM 772 C C . GLY A 1 89 ? -20.026 -25.998 33.435 1.00 46.00 89 GLY A C 1
ATOM 773 O O . GLY A 1 89 ? -21.111 -25.909 34.012 1.00 46.00 89 GLY A O 1
ATOM 774 N N . GLU A 1 90 ? -18.965 -26.553 34.029 1.00 46.59 90 GLU A N 1
ATOM 775 C CA . GLU A 1 90 ? -19.057 -27.290 35.303 1.00 46.59 90 GLU A CA 1
ATOM 776 C C . GLU A 1 90 ? -18.673 -26.471 36.554 1.00 46.59 90 GLU A C 1
ATOM 778 O O . GLU A 1 90 ? -18.987 -26.858 37.680 1.00 46.59 90 GLU A O 1
ATOM 783 N N . ALA A 1 91 ? -18.079 -25.281 36.406 1.00 46.06 91 ALA A N 1
ATOM 784 C CA . ALA A 1 91 ? -17.538 -24.509 37.536 1.00 46.06 91 ALA A CA 1
ATOM 785 C C . ALA A 1 91 ? -18.487 -23.443 38.136 1.00 46.06 91 ALA A C 1
ATOM 787 O O . ALA A 1 91 ? -18.054 -22.583 38.910 1.00 46.06 91 ALA A O 1
ATOM 788 N N . LYS A 1 92 ? -19.792 -23.467 37.826 1.00 44.59 92 LYS A N 1
ATOM 789 C CA . LYS A 1 92 ? -20.788 -22.527 38.387 1.00 44.59 92 LYS A CA 1
ATOM 790 C C . LYS A 1 92 ? -21.698 -23.156 39.445 1.00 44.59 92 LYS A C 1
ATOM 792 O O . LYS A 1 92 ? -22.916 -23.022 39.387 1.00 44.59 92 LYS A O 1
ATOM 797 N N . LYS A 1 93 ? -21.118 -23.743 40.494 1.00 46.56 93 LYS A N 1
ATOM 798 C CA . LYS A 1 93 ? -21.791 -23.856 41.800 1.00 46.56 93 LYS A CA 1
ATOM 799 C C . LYS A 1 93 ? -20.822 -23.532 42.937 1.00 46.56 93 LYS A C 1
ATOM 801 O O . LYS A 1 93 ? -19.983 -24.334 43.313 1.00 46.56 93 LYS A O 1
ATOM 806 N N . GLY A 1 94 ? -21.007 -22.345 43.518 1.00 49.91 94 GLY A N 1
ATOM 807 C CA . GLY A 1 94 ? -20.618 -22.053 44.897 1.00 49.91 94 GLY A CA 1
ATOM 808 C C . GLY A 1 94 ? -19.231 -21.447 45.114 1.00 49.91 94 GLY A C 1
ATOM 809 O O . GLY A 1 94 ? -18.317 -22.130 45.554 1.00 49.91 94 GLY A O 1
ATOM 810 N N . LYS A 1 95 ? -19.107 -20.119 44.994 1.00 43.91 95 LYS A N 1
ATOM 811 C CA . LYS A 1 95 ? -18.152 -19.361 45.821 1.00 43.91 95 LYS A CA 1
ATOM 812 C C . LYS A 1 95 ? -18.810 -18.087 46.339 1.00 43.91 95 LYS A C 1
ATOM 814 O O . LYS A 1 95 ? -19.134 -17.178 45.582 1.00 43.91 95 LYS A O 1
ATOM 819 N N . ARG A 1 96 ? -19.047 -18.086 47.655 1.00 48.12 96 ARG A N 1
ATOM 820 C CA . ARG A 1 96 ? -19.552 -16.958 48.441 1.00 48.12 96 ARG A CA 1
ATOM 821 C C . ARG A 1 96 ? -18.634 -15.748 48.287 1.00 48.12 96 ARG A C 1
ATOM 823 O O . ARG A 1 96 ? -17.412 -15.849 48.366 1.00 48.12 96 ARG A O 1
ATOM 830 N N . ASP A 1 97 ? -19.297 -14.620 48.099 1.00 51.22 97 ASP A N 1
ATOM 831 C CA . ASP A 1 97 ? -18.776 -13.278 47.908 1.00 51.22 97 ASP A CA 1
ATOM 832 C C . ASP A 1 97 ? -17.913 -12.835 49.107 1.00 51.22 97 ASP A C 1
ATOM 834 O O . ASP A 1 97 ? -18.403 -12.666 50.223 1.00 51.22 97 ASP A O 1
ATOM 838 N N . LYS A 1 98 ? -16.607 -12.662 48.886 1.00 49.41 98 LYS A N 1
ATOM 839 C CA . LYS A 1 98 ? -15.680 -11.990 49.820 1.00 49.41 98 LYS A CA 1
ATOM 840 C C . LYS A 1 98 ? -14.892 -10.871 49.126 1.00 49.41 98 LYS A C 1
ATOM 842 O O . LYS A 1 98 ? -13.768 -10.570 49.509 1.00 49.41 98 LYS A O 1
ATOM 847 N N . SER A 1 99 ? -15.459 -10.228 48.100 1.00 50.12 99 SER A N 1
ATOM 848 C CA . SER A 1 99 ? -14.746 -9.193 47.328 1.00 50.12 99 SER A CA 1
ATOM 849 C C . SER A 1 99 ? -15.226 -7.753 47.596 1.00 50.12 99 SER A C 1
ATOM 851 O O . SER A 1 99 ? -14.953 -6.854 46.795 1.00 50.12 99 SER A O 1
ATOM 853 N N . SER A 1 100 ? -15.965 -7.508 48.684 1.00 58.59 100 SER A N 1
ATOM 854 C CA . SER A 1 100 ? -16.687 -6.241 48.888 1.00 58.59 100 SER A CA 1
ATOM 855 C C . SER A 1 100 ? -15.796 -5.018 49.163 1.00 58.59 100 SER A C 1
ATOM 857 O O . SER A 1 100 ? -16.231 -3.902 48.900 1.00 58.59 100 SER A O 1
ATOM 859 N N . TRP A 1 101 ? -14.553 -5.180 49.633 1.00 49.06 101 TRP A N 1
ATOM 860 C CA . TRP A 1 101 ? -13.708 -4.026 49.987 1.00 49.06 101 TRP A CA 1
ATOM 861 C C . TRP A 1 101 ? -12.955 -3.421 48.784 1.00 49.06 101 TRP A C 1
ATOM 863 O O . TRP A 1 101 ? -12.972 -2.208 48.584 1.00 49.06 101 TRP A O 1
ATOM 873 N N . TRP A 1 102 ? -12.398 -4.253 47.897 1.00 57.28 102 TRP A N 1
ATOM 874 C CA . TRP A 1 102 ? -11.684 -3.794 46.690 1.00 57.28 102 TRP A CA 1
ATOM 875 C C . TRP A 1 102 ? -12.606 -3.213 45.605 1.00 57.28 102 TRP A C 1
ATOM 877 O O . TRP A 1 102 ? -12.185 -2.372 44.810 1.00 57.28 102 TRP A O 1
ATOM 887 N N . LYS A 1 103 ? -13.888 -3.607 45.593 1.00 54.12 103 LYS A N 1
ATOM 888 C CA . LYS A 1 103 ? -14.900 -3.068 44.665 1.00 54.12 103 LYS A CA 1
ATOM 889 C C . LYS A 1 103 ? -15.203 -1.579 44.901 1.00 54.12 103 LYS A C 1
ATOM 891 O O . LYS A 1 103 ? -15.680 -0.932 43.976 1.00 54.12 103 LYS A O 1
ATOM 896 N N . SER A 1 104 ? -14.902 -1.033 46.085 1.00 56.12 104 SER A N 1
ATOM 897 C CA . SER A 1 104 ? -15.144 0.383 46.406 1.00 56.12 104 SER A CA 1
ATOM 898 C C . SER A 1 104 ? -14.032 1.325 45.925 1.00 56.12 104 SER A C 1
ATOM 900 O O . SER A 1 104 ? -14.288 2.513 45.743 1.00 56.12 104 SER A O 1
ATOM 902 N N . PHE A 1 105 ? -12.812 0.824 45.698 1.00 58.03 105 PHE A N 1
ATOM 903 C CA . PHE A 1 105 ? -11.691 1.643 45.212 1.00 58.03 105 PHE A CA 1
ATOM 904 C C . PHE A 1 105 ? -11.686 1.802 43.686 1.00 58.03 105 PHE A C 1
ATOM 906 O O . PHE A 1 105 ? -11.272 2.837 43.165 1.00 58.03 105 PHE A O 1
ATOM 913 N N . PHE A 1 106 ? -12.217 0.822 42.952 1.00 53.97 106 PHE A N 1
ATOM 914 C CA . PHE A 1 106 ? -12.421 0.940 41.512 1.00 53.97 106 PHE A CA 1
ATOM 915 C C . PHE A 1 106 ? -13.782 1.572 41.221 1.00 53.97 106 PHE A C 1
ATOM 917 O O . PHE A 1 106 ? -14.797 0.891 41.086 1.00 53.97 106 PHE A O 1
ATOM 924 N N . ASN A 1 107 ? -13.788 2.900 41.085 1.00 53.75 107 ASN A N 1
ATOM 925 C CA . ASN A 1 107 ? -14.901 3.666 40.526 1.00 53.75 107 ASN A CA 1
ATOM 926 C C . ASN A 1 107 ? -15.200 3.192 39.091 1.00 53.75 107 ASN A C 1
ATOM 928 O O . ASN A 1 107 ? -14.760 3.806 38.118 1.00 53.75 107 ASN A O 1
ATOM 932 N N . LYS A 1 108 ? -15.986 2.118 38.943 1.00 54.50 108 LYS A N 1
ATOM 933 C CA . LYS A 1 108 ? -16.466 1.608 37.644 1.00 54.50 108 LYS A CA 1
ATOM 934 C C . LYS A 1 108 ? -17.172 2.689 36.816 1.00 54.50 108 LYS A C 1
ATOM 936 O O . LYS A 1 108 ? -17.172 2.630 35.595 1.00 54.50 108 LYS A O 1
ATOM 941 N N . ASN A 1 109 ? -17.682 3.730 37.475 1.00 52.66 109 ASN A N 1
ATOM 942 C CA . ASN A 1 109 ? -18.326 4.877 36.840 1.00 52.66 109 ASN A CA 1
ATOM 943 C C . ASN A 1 109 ? -17.365 5.799 36.063 1.00 52.66 109 ASN A C 1
ATOM 945 O O . ASN A 1 109 ? -17.847 6.605 35.271 1.00 52.66 109 ASN A O 1
ATOM 949 N N . LYS A 1 110 ? -16.040 5.698 36.268 1.00 52.62 110 LYS A N 1
ATOM 950 C CA . LYS A 1 110 ? -15.016 6.457 35.517 1.00 52.62 110 LYS A CA 1
ATOM 951 C C . LYS A 1 110 ? -14.437 5.691 34.319 1.00 52.62 110 LYS A C 1
ATOM 953 O O . LYS A 1 110 ? -13.641 6.247 33.586 1.00 52.62 110 LYS A O 1
ATOM 958 N N . LEU A 1 111 ? -14.835 4.434 34.123 1.00 55.59 111 LEU A N 1
ATOM 959 C CA . LEU A 1 111 ? -14.458 3.587 32.986 1.00 55.59 111 LEU A CA 1
ATOM 960 C C . LEU A 1 111 ? -15.705 3.275 32.156 1.00 55.59 111 LEU A C 1
ATOM 962 O O . LEU A 1 111 ? -15.980 2.120 31.828 1.00 55.59 111 LEU A O 1
ATOM 966 N N . LYS A 1 112 ? -16.516 4.298 31.865 1.00 58.78 112 LYS A N 1
ATOM 967 C CA . LYS A 1 112 ? -17.580 4.123 30.879 1.00 58.78 112 LYS A CA 1
ATOM 968 C C . LYS A 1 112 ? -16.905 3.851 29.549 1.00 58.78 112 LYS A C 1
ATOM 970 O O . LYS A 1 112 ? -16.123 4.668 29.072 1.00 58.78 112 LYS A O 1
ATOM 975 N N . LYS A 1 113 ? -17.171 2.664 29.014 1.00 63.88 113 LYS A N 1
ATOM 976 C CA . LYS A 1 113 ? -16.763 2.310 27.668 1.00 63.88 113 LYS A CA 1
ATOM 977 C C . LYS A 1 113 ? -17.361 3.373 26.737 1.00 63.88 113 LYS A C 1
ATOM 979 O O . LYS A 1 113 ? -18.550 3.657 26.884 1.00 63.88 113 LYS A O 1
ATOM 984 N N . PRO A 1 114 ? -16.561 4.018 25.884 1.00 67.94 114 PRO A N 1
ATOM 985 C CA . PRO A 1 114 ? -17.113 4.912 24.882 1.00 67.94 114 PRO A CA 1
ATOM 986 C C . PRO A 1 114 ? -18.070 4.122 23.991 1.00 67.94 114 PRO A C 1
ATOM 988 O O . PRO A 1 114 ? -17.807 2.973 23.636 1.00 67.94 114 PRO A O 1
ATOM 991 N N . ASP A 1 115 ? -19.193 4.750 23.670 1.00 78.25 115 ASP A N 1
ATOM 992 C CA . ASP A 1 115 ? -20.234 4.164 22.826 1.00 78.25 115 ASP A CA 1
ATOM 993 C C . ASP A 1 115 ? -19.850 4.176 21.342 1.00 78.25 115 ASP A C 1
ATOM 995 O O . ASP A 1 115 ? -20.467 3.467 20.556 1.00 78.25 115 ASP A O 1
ATOM 999 N N . ASN A 1 116 ? -18.842 4.969 20.982 1.00 85.19 116 ASN A N 1
ATOM 1000 C CA . ASN A 1 116 ? -18.453 5.295 19.621 1.00 85.19 116 ASN A CA 1
ATOM 1001 C C . ASN A 1 116 ? -16.978 4.950 19.374 1.00 85.19 116 ASN A C 1
ATOM 1003 O O . ASN A 1 116 ? -16.144 5.013 20.285 1.00 85.19 116 ASN A O 1
ATOM 1007 N N . VAL A 1 117 ? -16.667 4.605 18.128 1.00 86.25 117 VAL A N 1
ATOM 1008 C CA . VAL A 1 117 ? -15.325 4.321 17.616 1.00 86.25 117 VAL A CA 1
ATOM 1009 C C . VAL A 1 117 ? -14.949 5.425 16.644 1.00 86.25 117 VAL A C 1
ATOM 1011 O O . VAL A 1 117 ? -15.635 5.647 15.647 1.00 86.25 117 VAL A O 1
ATOM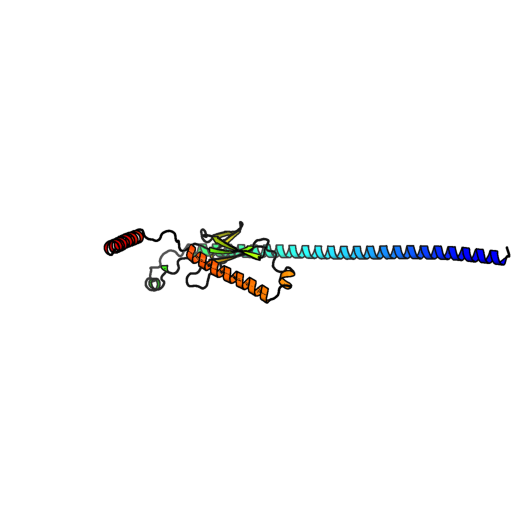 1014 N N . ALA A 1 118 ? -13.828 6.087 16.920 1.00 87.94 118 ALA A N 1
ATOM 1015 C CA . ALA A 1 118 ? -13.235 7.032 15.990 1.00 87.94 118 ALA A CA 1
ATOM 1016 C C . ALA A 1 118 ? -12.500 6.251 14.901 1.00 87.94 118 ALA A C 1
ATOM 1018 O O . ALA A 1 118 ? -11.703 5.363 15.199 1.00 87.94 118 ALA A O 1
ATOM 1019 N N . ILE A 1 119 ? -12.758 6.563 13.639 1.00 87.69 119 ILE A N 1
ATOM 1020 C CA . ILE A 1 119 ? -12.170 5.851 12.507 1.00 87.69 119 ILE A CA 1
ATOM 1021 C C . ILE A 1 119 ? -11.470 6.863 11.609 1.00 87.69 119 ILE A C 1
ATOM 1023 O O . ILE A 1 119 ? -12.072 7.843 11.176 1.00 87.69 119 ILE A O 1
ATOM 1027 N N . ILE A 1 120 ? -10.199 6.605 11.317 1.00 88.81 120 ILE A N 1
ATOM 1028 C CA . ILE A 1 120 ? -9.444 7.291 10.270 1.00 88.81 120 ILE A CA 1
ATOM 1029 C C . ILE A 1 120 ? -9.449 6.373 9.057 1.00 88.81 120 ILE A C 1
ATOM 1031 O O . ILE A 1 120 ? -8.800 5.324 9.061 1.00 88.81 120 ILE A O 1
ATOM 1035 N N . TYR A 1 121 ? -10.199 6.757 8.034 1.00 87.44 121 TYR A N 1
ATOM 1036 C CA . TYR A 1 121 ? -10.278 6.043 6.774 1.00 87.44 121 TYR A CA 1
ATOM 1037 C C . TYR A 1 121 ? -9.290 6.644 5.772 1.00 87.44 121 TYR A C 1
ATOM 1039 O O . TYR A 1 121 ? -9.474 7.752 5.271 1.00 87.44 121 TYR A O 1
ATOM 1047 N N . LEU A 1 122 ? -8.204 5.923 5.515 1.00 85.56 122 LEU A N 1
ATOM 1048 C CA . LEU A 1 122 ? -7.166 6.321 4.572 1.00 85.56 122 LEU A CA 1
ATOM 1049 C C . LEU A 1 122 ? -7.641 6.001 3.153 1.00 85.56 122 LEU A C 1
ATOM 1051 O O . LEU A 1 122 ? -7.956 4.845 2.865 1.00 85.56 122 LEU A O 1
ATOM 1055 N N . ARG A 1 123 ? -7.674 7.013 2.283 1.00 82.69 123 ARG A N 1
ATOM 1056 C CA . ARG A 1 123 ? -8.075 6.898 0.875 1.00 82.69 123 ARG A CA 1
ATOM 1057 C C . ARG A 1 123 ? -6.876 6.934 -0.071 1.00 82.69 123 ARG A C 1
ATOM 1059 O O . ARG A 1 123 ? -5.829 7.503 0.244 1.00 82.69 123 ARG A O 1
ATOM 1066 N N . ASN A 1 124 ? -7.064 6.403 -1.277 1.00 75.81 124 ASN A N 1
ATOM 1067 C CA . ASN A 1 124 ? -6.032 6.330 -2.324 1.00 75.81 124 ASN A CA 1
ATOM 1068 C C . ASN A 1 124 ? -5.459 7.679 -2.772 1.00 75.81 124 ASN A C 1
ATOM 1070 O O . ASN A 1 124 ? -4.339 7.750 -3.268 1.00 75.81 124 ASN A O 1
ATOM 1074 N N . ASN A 1 125 ? -6.219 8.759 -2.616 1.00 75.25 125 ASN A N 1
ATOM 1075 C CA . ASN A 1 125 ? -5.802 10.110 -2.993 1.00 75.25 125 ASN A CA 1
ATOM 1076 C C . ASN A 1 125 ? -4.893 10.788 -1.948 1.00 75.25 125 ASN A C 1
ATOM 1078 O O . ASN A 1 125 ? -4.646 11.986 -2.061 1.00 75.25 125 ASN A O 1
ATOM 1082 N N . GLY A 1 126 ? -4.435 10.055 -0.926 1.00 69.69 126 GLY A N 1
ATOM 1083 C CA . GLY A 1 126 ? -3.630 10.596 0.171 1.00 69.69 126 GLY A CA 1
ATOM 1084 C C . GLY A 1 126 ? -4.445 11.342 1.228 1.00 69.69 126 GLY A C 1
ATOM 1085 O O . GLY A 1 126 ? -3.870 11.868 2.175 1.00 69.69 126 GLY A O 1
ATOM 1086 N N . ASN A 1 127 ? -5.777 11.378 1.106 1.00 78.69 127 ASN A N 1
ATOM 1087 C CA . ASN A 1 127 ? -6.632 11.981 2.119 1.00 78.69 127 ASN A CA 1
ATOM 1088 C C . ASN A 1 127 ? -6.979 10.982 3.227 1.00 78.69 127 ASN A C 1
ATOM 1090 O O . ASN A 1 127 ? -7.229 9.800 2.985 1.00 78.69 127 ASN A O 1
ATOM 1094 N N . ALA A 1 128 ? -7.070 11.502 4.448 1.00 83.38 128 ALA A N 1
ATOM 1095 C CA . ALA A 1 128 ? -7.604 10.796 5.601 1.00 83.38 128 ALA A CA 1
ATOM 1096 C C . ALA A 1 128 ? -9.013 11.322 5.905 1.00 83.38 128 ALA A C 1
ATOM 1098 O O . ALA A 1 128 ? -9.185 12.475 6.304 1.00 83.38 128 ALA A O 1
ATOM 1099 N N . GLU A 1 129 ? -10.021 10.484 5.698 1.00 85.06 129 GLU A N 1
ATOM 1100 C CA . GLU A 1 129 ? -11.406 10.776 6.050 1.00 85.06 129 GLU A CA 1
ATOM 1101 C C . GLU A 1 129 ? -11.684 10.362 7.495 1.00 85.06 129 GLU A C 1
ATOM 1103 O O . GLU A 1 129 ? -11.220 9.327 7.972 1.00 85.06 129 GLU A O 1
ATOM 1108 N N . LEU A 1 130 ? -12.446 11.187 8.203 1.00 85.62 130 LEU A N 1
ATOM 1109 C CA . LEU A 1 130 ? -12.775 10.978 9.604 1.00 85.62 130 LEU A CA 1
ATOM 1110 C C . LEU A 1 130 ? -14.205 10.451 9.708 1.00 85.62 130 LEU A C 1
ATOM 1112 O O . LEU A 1 130 ? -15.147 11.116 9.283 1.00 85.62 130 LEU A O 1
ATOM 1116 N N . LEU A 1 131 ? -14.367 9.262 10.281 1.00 87.44 131 LEU A N 1
ATOM 1117 C CA . LEU A 1 131 ? -15.656 8.599 10.465 1.00 87.44 131 LEU A CA 1
ATOM 1118 C C . LEU A 1 131 ? -15.901 8.320 11.954 1.00 87.44 131 LEU A C 1
ATOM 1120 O O . LEU A 1 131 ? -14.961 8.155 12.735 1.00 87.44 131 LEU A O 1
ATOM 1124 N N . ASP A 1 132 ? -17.170 8.263 12.343 1.00 88.31 132 ASP A N 1
ATOM 1125 C CA . ASP A 1 132 ? -17.617 7.815 13.663 1.00 88.31 132 ASP A CA 1
ATOM 1126 C C . ASP A 1 132 ? -18.613 6.665 13.466 1.00 88.31 132 ASP A C 1
ATOM 1128 O O . ASP A 1 132 ? -19.521 6.750 12.635 1.00 88.31 132 ASP A O 1
ATOM 1132 N N . GLN A 1 133 ? -18.412 5.568 14.191 1.00 87.75 133 GLN A N 1
ATOM 1133 C CA . GLN A 1 133 ? -19.299 4.412 14.180 1.00 87.75 133 GLN A CA 1
ATOM 1134 C C . GLN A 1 133 ? -19.625 3.965 15.596 1.00 87.75 133 GLN A C 1
ATOM 1136 O O . GLN A 1 133 ? -18.743 3.808 16.439 1.00 87.75 133 GLN A O 1
ATOM 1141 N N . LYS A 1 134 ? -20.899 3.642 15.821 1.00 88.25 134 LYS A N 1
ATOM 1142 C CA . LYS A 1 134 ? -21.362 3.008 17.054 1.00 88.25 134 LYS A CA 1
ATOM 1143 C C . LYS A 1 134 ? -21.286 1.482 16.914 1.00 88.25 134 LYS A C 1
ATOM 1145 O O . LYS A 1 134 ? -22.117 0.914 16.197 1.00 88.25 134 LYS A O 1
ATOM 1150 N N . PRO A 1 135 ? -20.325 0.793 17.560 1.00 87.62 135 PRO A N 1
ATOM 1151 C CA . PRO A 1 135 ? -20.236 -0.658 17.494 1.00 87.62 135 PRO A CA 1
ATOM 1152 C C . PRO A 1 135 ? -21.491 -1.332 18.058 1.00 87.62 135 PRO A C 1
ATOM 1154 O O . PRO A 1 135 ? -22.001 -0.966 19.118 1.00 87.62 135 PRO A O 1
ATOM 1157 N N . LYS A 1 136 ? -21.959 -2.371 17.365 1.00 87.31 136 LYS A N 1
ATOM 1158 C CA . LYS A 1 136 ? -23.018 -3.283 17.814 1.00 87.31 136 LYS A CA 1
ATOM 1159 C C . LYS A 1 136 ? -22.362 -4.578 18.271 1.00 87.31 136 LYS A C 1
ATOM 1161 O O . LYS A 1 136 ? -21.612 -5.185 17.514 1.00 87.31 136 LYS A O 1
ATOM 1166 N N . ASP A 1 137 ? -22.564 -4.950 19.532 1.00 87.19 137 ASP A N 1
ATOM 1167 C CA . ASP A 1 137 ? -21.933 -6.126 20.155 1.00 87.19 137 ASP A CA 1
ATOM 1168 C C . ASP A 1 137 ? -20.393 -6.157 20.042 1.00 87.19 137 ASP A C 1
ATOM 1170 O O . ASP A 1 137 ? -19.770 -7.214 20.028 1.00 87.19 137 ASP A O 1
ATOM 1174 N N . GLY A 1 138 ? -19.762 -4.977 19.986 1.00 85.06 138 GLY A N 1
ATOM 1175 C CA . GLY A 1 138 ? -18.310 -4.830 19.825 1.00 85.06 138 GLY A CA 1
ATOM 1176 C C . GLY A 1 138 ? -17.817 -4.861 18.375 1.00 85.06 138 GLY A C 1
ATOM 1177 O O . GLY A 1 138 ? -16.615 -4.722 18.159 1.00 85.06 138 GLY A O 1
ATOM 1178 N N . PHE A 1 139 ? -18.716 -4.987 17.397 1.00 90.06 139 PHE A N 1
ATOM 1179 C CA . PHE A 1 139 ? -18.396 -4.995 15.972 1.00 90.06 139 PHE A CA 1
ATOM 1180 C C . PHE A 1 139 ? -18.883 -3.731 15.261 1.00 90.06 139 PHE A C 1
ATOM 1182 O O . PHE A 1 139 ? -19.936 -3.183 15.585 1.00 90.06 139 PHE A O 1
ATOM 1189 N N . PHE A 1 140 ? -18.140 -3.285 14.255 1.00 91.19 140 PHE A N 1
ATOM 1190 C CA . PHE A 1 140 ? -18.525 -2.194 13.358 1.00 91.19 140 PHE A CA 1
ATOM 1191 C C . PHE A 1 140 ? -18.134 -2.537 11.917 1.00 91.19 140 PHE A C 1
ATOM 1193 O O . PHE A 1 140 ? -17.279 -3.391 11.683 1.00 91.19 140 PHE A O 1
ATOM 1200 N N . THR A 1 141 ? -18.789 -1.919 10.933 1.00 89.75 141 THR A N 1
ATOM 1201 C CA . THR A 1 141 ? -18.599 -2.255 9.515 1.00 89.75 141 THR A CA 1
ATOM 1202 C C . THR A 1 141 ? -18.213 -1.024 8.717 1.00 89.75 141 THR A C 1
ATOM 1204 O O . THR A 1 141 ? -18.908 -0.013 8.772 1.00 89.75 141 THR A O 1
ATOM 1207 N N . ILE A 1 142 ? -17.130 -1.129 7.947 1.00 88.56 142 ILE A N 1
ATOM 1208 C CA . ILE A 1 142 ? -16.664 -0.100 7.010 1.00 88.56 142 ILE A CA 1
ATOM 1209 C C . ILE A 1 142 ? -16.484 -0.755 5.644 1.00 88.56 142 ILE A C 1
ATOM 1211 O O . ILE A 1 142 ? -15.780 -1.758 5.527 1.00 88.56 142 ILE A O 1
ATOM 1215 N N . ASN A 1 143 ? -17.151 -0.216 4.618 1.00 86.00 143 ASN A N 1
ATOM 1216 C CA . ASN A 1 143 ? -17.096 -0.705 3.233 1.00 86.00 143 ASN A CA 1
ATOM 1217 C C . ASN A 1 143 ? -17.241 -2.234 3.110 1.00 86.00 143 ASN A C 1
ATOM 1219 O O . ASN A 1 143 ? -16.440 -2.910 2.471 1.00 86.00 143 ASN A O 1
ATOM 1223 N N . GLY A 1 144 ? -18.257 -2.789 3.782 1.00 84.69 144 GLY A N 1
ATOM 1224 C CA . GLY A 1 144 ? -18.588 -4.217 3.733 1.00 84.69 144 GLY A CA 1
ATOM 1225 C C . GLY A 1 144 ? -17.678 -5.135 4.556 1.00 84.69 144 GLY A C 1
ATOM 1226 O O . GLY A 1 144 ? -17.936 -6.335 4.614 1.00 84.69 144 GLY A O 1
ATOM 1227 N N . ARG A 1 145 ? -16.645 -4.608 5.229 1.00 86.38 145 ARG A N 1
ATOM 1228 C CA . ARG A 1 145 ? -15.778 -5.389 6.122 1.00 86.38 145 ARG A CA 1
ATOM 1229 C C . ARG A 1 145 ? -16.094 -5.114 7.575 1.00 86.38 145 ARG A C 1
ATOM 1231 O O . ARG A 1 145 ? -16.309 -3.972 7.972 1.00 86.38 145 ARG A O 1
ATOM 1238 N N . THR A 1 146 ? -16.139 -6.190 8.348 1.00 90.38 146 THR A N 1
ATOM 1239 C CA . THR A 1 146 ? -16.450 -6.148 9.774 1.00 90.38 146 THR A CA 1
ATOM 1240 C C . THR A 1 146 ? -15.159 -6.108 10.576 1.00 90.38 146 THR A C 1
ATOM 1242 O O . THR A 1 146 ? -14.256 -6.903 10.328 1.00 90.38 146 THR A O 1
ATOM 1245 N N . TYR A 1 147 ? -15.116 -5.199 11.540 1.00 90.25 147 TYR A N 1
ATOM 1246 C CA . TYR A 1 147 ? -14.016 -4.975 12.465 1.00 90.25 147 TYR A CA 1
ATOM 1247 C C . TYR A 1 147 ? -14.525 -5.142 13.893 1.00 90.25 147 TYR A C 1
ATOM 1249 O O . TYR A 1 147 ? -15.701 -4.899 14.177 1.00 90.25 147 TYR A O 1
ATOM 1257 N N . HIS A 1 148 ? -13.643 -5.549 14.793 1.00 90.44 148 HIS A N 1
ATOM 1258 C CA . HIS A 1 148 ? -13.921 -5.733 16.204 1.00 90.44 148 HIS A CA 1
ATOM 1259 C C . HIS A 1 148 ? -13.145 -4.722 17.046 1.00 90.44 148 HIS A C 1
ATOM 1261 O O . HIS A 1 148 ? -11.918 -4.652 17.013 1.00 90.44 148 HIS A O 1
ATOM 1267 N N . GLU A 1 149 ? -13.862 -3.999 17.899 1.00 86.44 149 GLU A N 1
ATOM 1268 C CA . GLU A 1 149 ? -13.341 -2.880 18.686 1.00 86.44 149 GLU A CA 1
ATOM 1269 C C . GLU A 1 149 ? -12.109 -3.231 19.532 1.00 86.44 149 GLU A C 1
ATOM 1271 O O . GLU A 1 149 ? -11.208 -2.417 19.678 1.00 86.44 149 GLU A O 1
ATOM 1276 N N . ARG A 1 150 ? -12.041 -4.440 20.103 1.00 83.06 150 ARG A N 1
ATOM 1277 C CA . ARG A 1 150 ? -10.900 -4.818 20.961 1.00 83.06 150 ARG A CA 1
ATOM 1278 C C . ARG A 1 150 ? -9.654 -5.253 20.198 1.00 83.06 150 ARG A C 1
ATOM 1280 O O . ARG A 1 150 ? -8.581 -5.241 20.789 1.00 83.06 150 ARG A O 1
ATOM 1287 N N . TYR A 1 151 ? -9.821 -5.735 18.969 1.00 83.62 151 TYR A N 1
ATOM 1288 C CA . TYR A 1 151 ? -8.735 -6.347 18.199 1.00 83.62 151 TYR A CA 1
ATOM 1289 C C . TYR A 1 151 ? -8.200 -5.387 17.139 1.00 83.62 151 TYR A C 1
ATOM 1291 O O . TYR A 1 151 ? -6.995 -5.347 16.918 1.00 83.62 151 TYR A O 1
ATOM 1299 N N . ASP A 1 152 ? -9.085 -4.585 16.546 1.00 85.19 152 ASP A N 1
ATOM 1300 C CA . ASP A 1 152 ? -8.765 -3.728 15.406 1.00 85.19 152 ASP A CA 1
ATOM 1301 C C . ASP A 1 152 ? -8.596 -2.249 15.784 1.00 85.19 152 ASP A C 1
ATOM 1303 O O . ASP A 1 152 ? -8.080 -1.468 14.983 1.00 85.19 152 ASP A O 1
ATOM 1307 N N . CYS A 1 153 ? -9.006 -1.841 16.992 1.00 85.31 153 CYS A N 1
ATOM 1308 C CA . CYS A 1 153 ? -8.823 -0.467 17.458 1.00 85.31 153 CYS A CA 1
ATOM 1309 C C . CYS A 1 153 ? -7.625 -0.334 18.401 1.00 85.31 153 CYS A C 1
ATOM 1311 O O . CYS A 1 153 ? -7.394 -1.144 19.300 1.00 85.31 153 CYS A O 1
ATOM 1313 N N . ILE A 1 154 ? -6.913 0.775 18.245 1.00 82.44 154 ILE A N 1
ATOM 1314 C CA . ILE A 1 154 ? -5.913 1.270 19.181 1.00 82.44 154 ILE A CA 1
ATOM 1315 C C . ILE A 1 154 ? -6.637 2.150 20.199 1.00 82.44 154 ILE A C 1
ATOM 1317 O O . ILE A 1 154 ? -7.443 3.003 19.840 1.00 82.44 154 ILE A O 1
ATOM 1321 N N . TYR A 1 155 ? -6.358 1.964 21.485 1.00 74.12 155 TYR A N 1
ATOM 1322 C CA . TYR A 1 155 ? -6.949 2.800 22.526 1.00 74.12 155 TYR A CA 1
ATOM 1323 C C . TYR A 1 155 ? -6.068 4.014 22.803 1.00 74.12 155 TYR A C 1
ATOM 1325 O O . TYR A 1 155 ? -4.863 3.878 23.025 1.00 74.12 155 TYR A O 1
ATOM 1333 N N . THR A 1 156 ? -6.672 5.201 22.852 1.00 65.06 156 THR A N 1
ATOM 1334 C CA . THR A 1 156 ? -5.968 6.400 23.319 1.00 65.06 156 THR A CA 1
ATOM 1335 C C . THR A 1 156 ? -5.481 6.200 24.760 1.00 65.06 156 THR A C 1
ATOM 1337 O O . THR A 1 156 ? -6.200 5.675 25.612 1.00 65.06 156 THR A O 1
ATOM 1340 N N . VAL A 1 157 ? -4.245 6.626 25.048 1.00 54.53 157 VAL A N 1
ATOM 1341 C CA . VAL A 1 157 ? -3.584 6.448 26.364 1.00 54.53 157 VA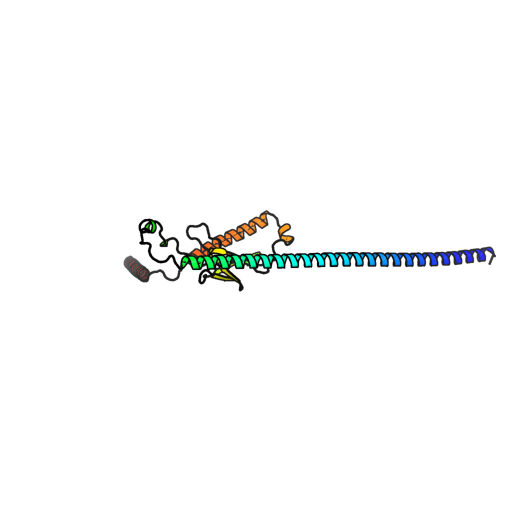L A CA 1
ATOM 1342 C C . VAL A 1 157 ? -4.212 7.331 27.460 1.00 54.53 157 VAL A C 1
ATOM 1344 O O . VAL A 1 157 ? -3.942 7.164 28.649 1.00 54.53 157 VAL A O 1
ATOM 1347 N N . THR A 1 158 ? -5.076 8.275 27.088 1.00 57.66 158 THR A N 1
ATOM 1348 C CA . THR A 1 158 ? -5.727 9.194 28.023 1.00 57.66 158 THR A CA 1
ATOM 1349 C C . THR A 1 158 ? -6.775 8.501 28.904 1.00 57.66 158 THR A C 1
ATOM 1351 O O . THR A 1 158 ? -7.222 7.383 28.657 1.00 57.66 158 THR A O 1
ATOM 1354 N N . LYS A 1 159 ? -7.152 9.185 29.995 1.00 52.94 159 LYS A N 1
ATOM 1355 C CA . LYS A 1 159 ? -7.992 8.681 31.101 1.00 52.94 159 LYS A CA 1
ATOM 1356 C C . LYS A 1 159 ? -9.341 8.082 30.669 1.00 52.94 159 LYS A C 1
ATOM 1358 O O . LYS A 1 159 ? -9.890 7.268 31.405 1.00 52.94 159 LYS A O 1
ATOM 1363 N N . ASP A 1 160 ? -9.816 8.443 29.480 1.00 60.97 160 ASP A N 1
ATOM 1364 C CA . ASP A 1 160 ? -10.989 7.868 28.832 1.00 60.97 160 ASP A CA 1
ATOM 1365 C C . ASP A 1 160 ? -10.517 7.221 27.523 1.00 60.97 160 ASP A C 1
ATOM 1367 O O . ASP A 1 160 ? -10.125 7.915 26.586 1.00 60.97 160 ASP A O 1
ATOM 1371 N N . ARG A 1 161 ? -10.475 5.885 27.505 1.00 69.88 161 ARG A N 1
ATOM 1372 C CA . ARG A 1 161 ? -9.919 5.083 26.407 1.00 69.88 161 ARG A CA 1
ATOM 1373 C C . ARG A 1 161 ? -10.873 5.081 25.225 1.00 69.88 161 ARG A C 1
ATOM 1375 O O . ARG A 1 161 ? -11.836 4.318 25.248 1.00 69.88 161 ARG A O 1
ATOM 1382 N N . ILE A 1 162 ? -10.606 5.891 24.211 1.00 76.12 162 ILE A N 1
ATOM 1383 C CA . ILE A 1 162 ? -11.408 5.914 22.988 1.00 76.12 162 ILE A CA 1
ATOM 1384 C C . ILE A 1 162 ? -10.815 4.914 22.006 1.00 76.12 162 ILE A C 1
ATOM 1386 O O . ILE A 1 162 ? -9.610 4.987 21.753 1.00 76.12 162 ILE A O 1
ATOM 1390 N N . PRO A 1 163 ? -11.614 3.970 21.484 1.00 83.06 163 PRO A N 1
ATOM 1391 C CA . PRO A 1 163 ? -11.174 3.099 20.415 1.00 83.06 163 PRO A CA 1
ATOM 1392 C C . PRO A 1 163 ? -11.013 3.935 19.143 1.00 83.06 163 PRO A C 1
ATOM 1394 O O . PRO A 1 163 ? -11.970 4.527 18.644 1.00 83.06 163 PRO A O 1
ATOM 1397 N N . LEU A 1 164 ? -9.781 3.983 18.646 1.00 86.00 164 LEU A N 1
ATOM 1398 C CA . LEU A 1 164 ? -9.384 4.596 17.388 1.00 86.00 164 LEU A CA 1
ATOM 1399 C C . LEU A 1 164 ? -8.995 3.490 16.403 1.00 86.00 164 LEU A C 1
ATOM 1401 O O . LEU A 1 164 ? -8.051 2.745 16.658 1.00 86.00 164 LEU A O 1
ATOM 1405 N N . ALA A 1 165 ? -9.687 3.386 15.274 1.00 86.25 165 ALA A N 1
ATOM 1406 C CA . ALA A 1 165 ? -9.322 2.477 14.191 1.00 86.25 165 ALA A CA 1
ATOM 1407 C C . ALA A 1 165 ? -8.683 3.254 13.036 1.00 86.25 165 ALA A C 1
ATOM 1409 O O . ALA A 1 165 ? -9.189 4.301 12.632 1.00 86.25 165 ALA A O 1
ATOM 1410 N N . ILE A 1 166 ? -7.598 2.725 12.472 1.00 86.31 166 ILE A N 1
ATOM 1411 C CA . ILE A 1 166 ? -6.989 3.243 11.242 1.00 86.31 166 ILE A CA 1
ATOM 1412 C C . ILE A 1 166 ? -7.236 2.205 10.156 1.00 86.31 166 ILE A C 1
ATOM 1414 O O . ILE A 1 166 ? -6.674 1.110 10.194 1.00 86.31 166 ILE A O 1
ATOM 1418 N N . ILE A 1 167 ? -8.108 2.530 9.207 1.00 85.31 167 ILE A N 1
ATOM 1419 C CA . ILE A 1 167 ? -8.558 1.603 8.171 1.00 85.31 167 ILE A CA 1
ATOM 1420 C C . ILE A 1 167 ? -8.107 2.134 6.819 1.00 85.31 167 ILE A C 1
ATOM 1422 O O . ILE A 1 167 ? -8.316 3.297 6.497 1.00 85.31 167 ILE A O 1
ATOM 1426 N N . ARG A 1 168 ? -7.489 1.266 6.022 1.00 81.62 168 ARG A N 1
ATOM 1427 C CA . ARG A 1 168 ? -7.094 1.569 4.646 1.00 81.62 168 ARG A CA 1
ATOM 1428 C C . ARG A 1 168 ? -8.210 1.200 3.680 1.00 81.62 168 ARG A C 1
ATOM 1430 O O . ARG A 1 168 ? -8.877 0.181 3.869 1.00 81.62 168 ARG A O 1
ATOM 1437 N N . GLU A 1 169 ? -8.387 2.005 2.643 1.00 80.94 169 GLU A N 1
ATOM 1438 C CA . GLU A 1 169 ? -9.141 1.608 1.462 1.00 80.94 169 GLU A CA 1
ATOM 1439 C C . GLU A 1 169 ? -8.520 0.348 0.841 1.00 80.94 169 GLU A C 1
ATOM 1441 O O . GLU A 1 169 ? -7.302 0.166 0.853 1.00 80.94 169 GLU A O 1
ATOM 1446 N N . TRP A 1 170 ? -9.372 -0.580 0.392 1.00 68.50 170 TRP A N 1
ATOM 1447 C CA . TRP A 1 170 ? -8.949 -1.913 -0.064 1.00 68.50 170 TRP A CA 1
ATOM 1448 C C . TRP A 1 170 ? -7.999 -1.860 -1.250 1.00 68.50 170 TRP A C 1
ATOM 1450 O O . TRP A 1 170 ? -7.109 -2.699 -1.349 1.00 68.50 170 TRP A O 1
ATOM 1460 N N . ASP A 1 171 ? -8.164 -0.830 -2.073 1.00 57.28 171 ASP A N 1
ATOM 1461 C CA . ASP A 1 171 ? -7.340 -0.560 -3.237 1.00 57.28 171 ASP A CA 1
ATOM 1462 C C . ASP A 1 171 ? -6.251 0.480 -2.949 1.00 57.28 171 ASP A C 1
ATOM 1464 O O . ASP A 1 171 ? -5.744 1.081 -3.898 1.00 57.28 171 ASP A O 1
ATOM 1468 N N . ILE A 1 172 ? -5.867 0.709 -1.677 1.00 59.12 172 ILE A N 1
ATOM 1469 C CA . ILE A 1 172 ? -4.633 1.450 -1.373 1.00 59.12 172 ILE A CA 1
ATOM 1470 C C . ILE A 1 172 ? -3.491 0.684 -2.013 1.00 59.12 172 ILE A C 1
ATOM 1472 O O . ILE A 1 172 ? -2.992 -0.313 -1.488 1.00 59.12 172 ILE A O 1
ATOM 1476 N N . PHE A 1 173 ? -3.069 1.194 -3.169 1.00 51.78 173 PHE A N 1
ATOM 1477 C CA . PHE A 1 173 ? -1.749 0.939 -3.693 1.00 51.78 173 PHE A CA 1
ATOM 1478 C C . PHE A 1 173 ? -0.791 1.287 -2.556 1.00 51.78 173 PHE A C 1
ATOM 1480 O O . PHE A 1 173 ? -0.831 2.422 -2.064 1.00 51.78 173 PHE A O 1
ATOM 1487 N N . PRO A 1 174 ? 0.006 0.324 -2.061 1.00 54.78 174 PRO A N 1
ATOM 1488 C CA . PRO A 1 174 ? 0.977 0.635 -1.031 1.00 54.78 174 PRO A CA 1
ATOM 1489 C C . PRO A 1 174 ? 1.804 1.816 -1.537 1.00 54.78 174 PRO A C 1
ATOM 1491 O O . PRO A 1 174 ? 2.183 1.839 -2.710 1.00 54.78 174 PRO A O 1
ATOM 1494 N N . LEU A 1 175 ? 2.041 2.806 -0.672 1.00 51.34 175 LEU A N 1
ATOM 1495 C CA . LEU A 1 175 ? 2.975 3.908 -0.911 1.00 51.34 175 LEU A CA 1
ATOM 1496 C C . LEU A 1 175 ? 4.400 3.328 -1.013 1.00 51.34 175 LEU A C 1
ATOM 1498 O O . LEU A 1 175 ? 5.213 3.421 -0.108 1.00 51.34 175 LEU A O 1
ATOM 1502 N N . GLY A 1 176 ? 4.640 2.632 -2.115 1.00 47.06 176 GLY A N 1
ATOM 1503 C CA . GLY A 1 176 ? 5.900 2.171 -2.682 1.00 47.06 176 GLY A CA 1
ATOM 1504 C C . GLY A 1 176 ? 5.931 2.530 -4.170 1.00 47.06 176 GLY A C 1
ATOM 1505 O O . GLY A 1 176 ? 6.672 1.958 -4.957 1.00 47.06 176 GLY A O 1
ATOM 1506 N N . THR A 1 177 ? 5.078 3.471 -4.587 1.00 56.78 177 THR A N 1
ATOM 1507 C CA . THR A 1 177 ? 5.239 4.169 -5.855 1.00 56.78 177 THR A CA 1
ATOM 1508 C C . THR A 1 177 ? 6.523 4.982 -5.768 1.00 56.78 177 THR A C 1
ATOM 1510 O O . THR A 1 177 ? 6.734 5.639 -4.752 1.00 56.78 177 THR A O 1
ATOM 1513 N N . LYS A 1 178 ? 7.320 5.004 -6.837 1.00 60.53 178 LYS A N 1
ATOM 1514 C CA . LYS A 1 178 ? 8.517 5.845 -7.028 1.00 60.53 178 LYS A CA 1
ATOM 1515 C C . LYS A 1 178 ? 8.417 7.240 -6.381 1.00 60.53 178 LYS A C 1
ATOM 1517 O O . LYS A 1 178 ? 9.355 7.692 -5.750 1.00 60.53 178 LYS A O 1
ATOM 1522 N N . ARG A 1 179 ? 7.232 7.859 -6.429 1.00 67.12 179 ARG A N 1
ATOM 1523 C CA . ARG A 1 179 ? 6.895 9.119 -5.751 1.00 67.12 179 ARG A CA 1
ATOM 1524 C C . ARG A 1 179 ? 7.180 9.138 -4.241 1.00 67.12 179 ARG A C 1
ATOM 1526 O O . ARG A 1 179 ? 7.753 10.099 -3.755 1.00 67.12 179 ARG A O 1
ATOM 1533 N N . TRP A 1 180 ? 6.804 8.097 -3.496 1.00 69.44 180 TRP A N 1
ATOM 1534 C CA . TRP A 1 180 ? 7.138 8.003 -2.074 1.00 69.44 180 TRP A CA 1
ATOM 1535 C C . TRP A 1 180 ? 8.643 7.838 -1.885 1.00 69.44 180 TRP A C 1
ATOM 1537 O O . TRP A 1 180 ? 9.181 8.347 -0.925 1.00 69.44 180 TRP A O 1
ATOM 1547 N N . GLU A 1 181 ? 9.374 7.170 -2.771 1.00 72.38 181 GLU A N 1
ATOM 1548 C CA . GLU A 1 181 ? 10.839 7.115 -2.651 1.00 72.38 181 GLU A CA 1
ATOM 1549 C C . GLU A 1 181 ? 11.488 8.470 -2.975 1.00 72.38 181 GLU A C 1
ATOM 1551 O O . GLU A 1 181 ? 12.442 8.858 -2.304 1.00 72.38 181 GLU A O 1
ATOM 1556 N N . GLU A 1 182 ? 10.917 9.206 -3.931 1.00 79.12 182 GLU A N 1
ATOM 1557 C CA . GLU A 1 182 ? 11.377 10.511 -4.422 1.00 79.12 182 GLU A CA 1
ATOM 1558 C C . GLU A 1 182 ? 11.035 11.695 -3.495 1.00 79.12 182 GLU A C 1
ATOM 1560 O O . GLU A 1 182 ? 11.731 12.707 -3.541 1.00 79.12 182 GLU A O 1
ATOM 1565 N N . GLU A 1 183 ? 9.995 11.598 -2.658 1.00 78.00 183 GLU A N 1
ATOM 1566 C CA . GLU A 1 183 ? 9.622 12.655 -1.703 1.00 78.00 183 GLU A CA 1
ATOM 1567 C C . GLU A 1 183 ? 10.695 12.850 -0.613 1.00 78.00 183 GLU A C 1
ATOM 1569 O O . GLU A 1 183 ? 11.310 11.891 -0.123 1.00 78.00 183 GLU A O 1
ATOM 1574 N N . ASP A 1 184 ? 10.906 14.101 -0.189 1.00 85.88 184 ASP A N 1
ATOM 1575 C CA . ASP A 1 184 ? 11.880 14.400 0.862 1.00 85.88 184 ASP A CA 1
ATOM 1576 C C . ASP A 1 184 ? 11.437 13.793 2.200 1.00 85.88 184 ASP A C 1
ATOM 1578 O O . ASP A 1 184 ? 10.252 13.755 2.547 1.00 85.88 184 ASP A O 1
ATOM 1582 N N . MET A 1 185 ? 12.402 13.335 3.000 1.00 80.69 185 MET A N 1
ATOM 1583 C CA . MET A 1 185 ? 12.109 12.704 4.290 1.00 80.69 185 MET A CA 1
ATOM 1584 C C . MET A 1 185 ? 11.314 13.631 5.214 1.00 80.69 185 MET A C 1
ATOM 1586 O O . MET A 1 185 ? 10.462 13.154 5.965 1.00 80.69 185 MET A O 1
ATOM 1590 N N . ARG A 1 186 ? 11.540 14.951 5.148 1.00 77.94 186 ARG A N 1
ATOM 1591 C CA . ARG A 1 186 ? 10.787 15.918 5.960 1.00 77.94 186 ARG A CA 1
ATOM 1592 C C . ARG A 1 186 ? 9.313 15.971 5.581 1.00 77.94 186 ARG A C 1
ATOM 1594 O O . ARG A 1 186 ? 8.476 16.046 6.474 1.00 77.94 186 ARG A O 1
ATOM 1601 N N . GLU A 1 187 ? 8.994 15.898 4.293 1.00 79.50 187 GLU A N 1
ATOM 1602 C CA . GLU A 1 187 ? 7.611 15.941 3.804 1.00 79.50 187 GLU A CA 1
ATOM 1603 C C . GLU A 1 187 ? 6.842 14.681 4.207 1.00 79.50 187 GLU A C 1
ATOM 1605 O O . GLU A 1 187 ? 5.707 14.771 4.678 1.00 79.50 187 GLU A O 1
ATOM 1610 N N . LYS A 1 188 ? 7.499 13.517 4.146 1.00 76.69 188 LYS A N 1
ATOM 1611 C CA . LYS A 1 188 ? 6.944 12.242 4.632 1.00 76.69 188 LYS A CA 1
ATOM 1612 C C . LYS A 1 188 ? 6.588 12.312 6.108 1.00 76.69 188 LYS A C 1
ATOM 1614 O O . LYS A 1 188 ? 5.482 11.945 6.503 1.00 76.69 188 LYS A O 1
ATOM 1619 N N . PHE A 1 189 ? 7.525 12.786 6.930 1.00 79.69 189 PHE A N 1
ATOM 1620 C CA . PHE A 1 189 ? 7.288 12.932 8.362 1.00 79.69 189 PHE A CA 1
ATOM 1621 C C . PHE A 1 189 ? 6.185 13.946 8.650 1.00 79.69 189 PHE A C 1
ATOM 1623 O O . PHE A 1 189 ? 5.334 13.660 9.486 1.00 79.69 189 PHE A O 1
ATOM 1630 N N . ALA A 1 190 ? 6.142 15.067 7.925 1.00 80.31 190 ALA A N 1
ATOM 1631 C CA . ALA A 1 190 ? 5.096 16.072 8.085 1.00 80.31 190 ALA A CA 1
ATOM 1632 C C . ALA A 1 190 ? 3.698 15.510 7.771 1.00 80.31 190 ALA A C 1
ATOM 1634 O O . ALA A 1 190 ? 2.776 15.711 8.558 1.00 80.31 190 ALA A O 1
ATOM 1635 N N . GLN A 1 191 ? 3.538 14.748 6.683 1.00 77.56 191 GLN A N 1
ATOM 1636 C CA . GLN A 1 191 ? 2.260 14.100 6.355 1.00 77.56 191 GLN A CA 1
ATOM 1637 C C . GLN A 1 191 ? 1.841 13.076 7.419 1.00 77.56 191 GLN A C 1
ATOM 1639 O O . GLN A 1 191 ? 0.677 13.023 7.822 1.00 77.56 191 GLN A O 1
ATOM 1644 N N . LEU A 1 192 ? 2.782 12.255 7.895 1.00 78.56 192 LEU A N 1
ATOM 1645 C CA . LEU A 1 192 ? 2.508 11.265 8.938 1.00 78.56 192 LEU A CA 1
ATOM 1646 C C . LEU A 1 192 ? 2.128 11.935 10.263 1.00 78.56 192 LEU A C 1
ATOM 1648 O O . LEU A 1 192 ? 1.160 11.521 10.901 1.00 78.56 192 LEU A O 1
ATOM 1652 N N . GLU A 1 193 ? 2.849 12.982 10.658 1.00 80.88 193 GLU A N 1
ATOM 1653 C CA . GLU A 1 193 ? 2.548 13.776 11.848 1.00 80.88 193 GLU A CA 1
ATOM 1654 C C . GLU A 1 193 ? 1.166 14.428 11.736 1.00 80.88 193 GLU A C 1
ATOM 1656 O O . GLU A 1 193 ? 0.367 14.350 12.671 1.00 80.88 193 GLU A O 1
ATOM 1661 N N . GLU A 1 194 ? 0.829 14.988 10.574 1.00 82.56 194 GLU A N 1
ATOM 1662 C CA . GLU A 1 194 ? -0.484 15.575 10.324 1.00 82.56 194 GLU A CA 1
ATOM 1663 C C . GLU A 1 194 ? -1.608 14.536 10.449 1.00 82.56 194 GLU A C 1
ATOM 1665 O O . GLU A 1 194 ? -2.627 14.806 11.091 1.00 82.56 194 GLU A O 1
ATOM 1670 N N . HIS A 1 195 ? -1.433 13.330 9.899 1.00 80.88 195 HIS A N 1
ATOM 1671 C CA . HIS A 1 195 ? -2.407 12.244 10.035 1.00 80.88 195 HIS A CA 1
ATOM 1672 C C . HIS A 1 195 ? -2.578 11.788 11.484 1.00 80.88 195 HIS A C 1
ATOM 1674 O O . HIS A 1 195 ? -3.709 11.581 11.935 1.00 80.88 195 HIS A O 1
ATOM 1680 N N . VAL A 1 196 ? -1.481 11.684 12.235 1.00 78.81 196 VAL A N 1
ATOM 1681 C CA . VAL A 1 196 ? -1.520 11.350 13.664 1.00 78.81 196 VAL A CA 1
ATOM 1682 C C . VAL A 1 196 ? -2.261 12.433 14.448 1.00 78.81 196 VAL A C 1
ATOM 1684 O O . VAL A 1 196 ? -3.164 12.116 15.225 1.00 78.81 196 VAL A O 1
ATOM 1687 N N . LEU A 1 197 ? -1.954 13.712 14.216 1.00 81.69 197 LEU A N 1
ATOM 1688 C CA . LEU A 1 197 ? -2.616 14.835 14.884 1.00 81.69 197 LEU A CA 1
ATOM 1689 C C . LEU A 1 197 ? -4.105 14.919 14.534 1.00 81.69 197 LEU A C 1
ATOM 1691 O O . LEU A 1 197 ? -4.928 15.127 15.429 1.00 81.69 197 LEU A O 1
ATOM 1695 N N . LYS A 1 198 ? -4.473 14.721 13.261 1.00 81.25 198 LYS A N 1
ATOM 1696 C CA . LYS A 1 198 ? -5.876 14.615 12.827 1.00 81.25 198 LYS A CA 1
ATOM 1697 C C . LYS A 1 198 ? -6.584 13.471 13.547 1.00 81.25 198 LYS A C 1
ATOM 1699 O O . LYS A 1 198 ? -7.694 13.662 14.034 1.00 81.25 198 LYS A O 1
ATOM 1704 N N . GLY A 1 199 ? -5.924 12.324 13.676 1.00 78.25 199 GLY A N 1
ATOM 1705 C CA . GLY A 1 199 ? -6.437 11.160 14.388 1.00 78.25 199 GLY A CA 1
ATOM 1706 C C . GLY A 1 199 ? -6.704 11.400 15.864 1.00 78.25 199 GLY A C 1
ATOM 1707 O O . GLY A 1 199 ? -7.787 11.086 16.355 1.00 78.25 199 GLY A O 1
ATOM 1708 N N . ILE A 1 200 ? -5.740 12.000 16.563 1.00 78.94 200 ILE A N 1
ATOM 1709 C CA . ILE A 1 200 ? -5.872 12.347 17.982 1.00 78.94 200 ILE A CA 1
ATOM 1710 C C . ILE A 1 200 ? -7.017 13.344 18.174 1.00 78.94 200 ILE A C 1
ATOM 1712 O O . ILE A 1 200 ? -7.902 13.097 18.991 1.00 78.94 200 ILE A O 1
ATOM 1716 N N . ARG A 1 201 ? -7.053 14.426 17.383 1.00 79.56 201 ARG A N 1
ATOM 1717 C CA . ARG A 1 201 ? -8.127 15.430 17.458 1.00 79.56 201 ARG A CA 1
ATOM 1718 C C . ARG A 1 201 ? -9.492 14.822 17.166 1.00 79.56 201 ARG A C 1
ATOM 1720 O O . ARG A 1 201 ? -10.456 15.145 17.846 1.00 79.56 201 ARG A O 1
ATOM 1727 N N . HIS A 1 202 ? -9.584 13.934 16.180 1.00 79.69 202 HIS A N 1
ATOM 1728 C CA . HIS A 1 202 ? -10.836 13.258 15.855 1.00 79.69 202 HIS A CA 1
ATOM 1729 C C . HIS A 1 202 ? -11.292 12.333 16.978 1.00 79.69 202 HIS A C 1
ATOM 1731 O O . HIS A 1 202 ? -12.449 12.387 17.380 1.00 79.69 202 HIS A O 1
ATOM 1737 N N . ALA A 1 203 ? -10.383 11.539 17.548 1.00 77.50 203 ALA A N 1
ATOM 1738 C CA . ALA A 1 203 ? -10.692 10.719 18.714 1.00 77.50 203 ALA A CA 1
ATOM 1739 C C . ALA A 1 203 ? -11.197 11.586 19.877 1.00 77.50 203 ALA A C 1
ATOM 1741 O O . ALA A 1 203 ? -12.201 11.254 20.502 1.00 77.50 203 ALA A O 1
ATOM 1742 N N . GLU A 1 204 ? -10.568 12.735 20.129 1.00 74.44 204 GLU A N 1
ATOM 1743 C CA . GLU A 1 204 ? -11.029 13.703 21.128 1.00 74.44 204 GLU A CA 1
ATOM 1744 C C . GLU A 1 204 ? -12.395 14.317 20.788 1.00 74.44 204 GLU A C 1
ATOM 1746 O O . GLU A 1 204 ? -13.224 14.478 21.680 1.00 74.44 204 GLU A O 1
ATOM 1751 N N . LEU A 1 205 ? -12.690 14.607 19.522 1.00 75.00 205 LEU A N 1
ATOM 1752 C CA . LEU A 1 205 ? -14.009 15.091 19.107 1.00 75.00 205 LEU A CA 1
ATOM 1753 C C . LEU A 1 205 ? -15.086 14.021 19.279 1.00 75.00 205 LEU A C 1
ATOM 1755 O O . LEU A 1 205 ? -16.142 14.310 19.836 1.00 75.00 205 LEU A O 1
ATOM 1759 N N . VAL A 1 206 ? -14.812 12.776 18.888 1.00 73.25 206 VAL A N 1
ATOM 1760 C CA . VAL A 1 206 ? -15.710 11.632 19.111 1.00 73.25 206 VAL A CA 1
ATOM 1761 C C . VAL A 1 206 ? -15.909 11.389 20.609 1.00 73.25 206 VAL A C 1
ATOM 1763 O O . VAL A 1 206 ? -17.005 11.033 21.034 1.00 73.25 206 VAL A O 1
ATOM 1766 N N . LYS A 1 207 ? -14.913 11.688 21.452 1.00 71.12 207 LYS A N 1
ATOM 1767 C CA . LYS A 1 207 ? -15.085 11.742 22.914 1.00 71.12 207 LYS A CA 1
ATOM 1768 C C . LYS A 1 207 ? -16.180 12.714 23.325 1.00 71.12 207 LYS A C 1
ATOM 1770 O O . LYS A 1 207 ? -17.028 12.393 24.156 1.00 71.12 207 LYS A O 1
ATOM 1775 N N . MET A 1 208 ? -16.082 13.935 22.808 1.00 65.25 208 MET A N 1
ATOM 1776 C CA . MET A 1 208 ? -16.935 15.052 23.191 1.00 65.25 208 MET A CA 1
ATOM 1777 C C . MET A 1 208 ? -18.332 14.900 22.578 1.00 65.25 208 MET A C 1
ATOM 1779 O O . MET A 1 208 ? -19.304 15.300 23.209 1.00 65.25 208 MET A O 1
ATOM 1783 N N . GLY A 1 209 ? -18.440 14.264 21.406 1.00 56.66 209 GLY A N 1
ATOM 1784 C CA . GLY A 1 209 ? -19.695 13.952 20.718 1.00 56.66 209 GLY A CA 1
ATOM 1785 C C . GLY A 1 209 ? -20.398 12.688 21.228 1.00 56.66 209 GLY A C 1
ATOM 1786 O O . GLY A 1 209 ? -21.622 12.671 21.328 1.00 56.66 209 GLY A O 1
ATOM 1787 N N . GLY A 1 210 ? -19.645 11.656 21.623 1.00 47.69 210 GLY A N 1
ATOM 1788 C CA . GLY A 1 210 ? -20.156 10.405 22.207 1.00 47.69 210 GLY A CA 1
ATOM 1789 C C . GLY A 1 210 ? -20.554 10.531 23.683 1.00 47.69 210 GLY A C 1
ATOM 1790 O O . GLY A 1 210 ? -21.251 9.676 24.232 1.00 47.69 210 GLY A O 1
ATOM 1791 N N . GLY A 1 211 ? -20.160 11.626 24.334 1.00 46.56 211 GLY A N 1
ATOM 1792 C CA . GLY A 1 211 ? -20.759 12.096 25.576 1.00 46.56 211 GLY A CA 1
ATOM 1793 C C . GLY A 1 211 ? -21.979 12.946 25.261 1.00 46.56 211 GLY A C 1
ATOM 1794 O O . GLY A 1 211 ? -21.889 14.161 25.358 1.00 46.56 211 GLY A O 1
ATOM 1795 N N . GLY A 1 212 ? -23.083 12.303 24.869 1.00 41.69 212 GLY A N 1
ATOM 1796 C CA . GLY A 1 212 ? -24.324 12.944 24.437 1.00 41.69 212 GLY A CA 1
ATOM 1797 C C . GLY A 1 212 ? -24.543 14.364 24.974 1.00 41.69 212 GLY A C 1
ATOM 1798 O O . GLY A 1 212 ? -24.902 14.565 26.134 1.00 41.69 212 GLY A O 1
ATOM 1799 N N . PHE A 1 213 ? -24.440 15.333 24.062 1.00 39.06 213 PHE A N 1
ATOM 1800 C CA . PHE A 1 213 ? -25.275 16.535 24.100 1.00 39.06 213 PHE A CA 1
ATOM 1801 C C . PHE A 1 213 ? -26.759 16.196 23.851 1.00 39.06 213 PHE A C 1
ATOM 1803 O O . PHE A 1 213 ? -27.607 17.080 23.827 1.00 39.06 213 PHE A O 1
ATOM 1810 N N . GLU A 1 214 ? -27.111 14.912 23.748 1.00 45.81 214 GLU A N 1
ATOM 1811 C CA . GLU A 1 214 ? -28.441 14.424 24.087 1.00 45.81 214 GLU A CA 1
ATOM 1812 C C . GLU A 1 214 ? -28.701 14.602 25.596 1.00 45.81 214 GLU A C 1
ATOM 1814 O O . GLU A 1 214 ? -28.487 13.718 26.424 1.00 45.81 214 GLU A O 1
ATOM 1819 N N . ASN A 1 215 ? -29.181 15.793 25.955 1.00 46.25 215 ASN A N 1
ATOM 1820 C CA . ASN A 1 215 ? -30.182 16.009 27.002 1.00 46.25 215 ASN A CA 1
ATOM 1821 C C . ASN A 1 215 ? -29.956 15.307 28.352 1.00 46.25 215 ASN A C 1
ATOM 1823 O O . ASN A 1 215 ? -30.864 14.695 28.917 1.00 46.25 215 ASN A O 1
ATOM 1827 N N . LYS A 1 216 ? -28.782 15.506 28.958 1.00 47.28 216 LYS A N 1
ATOM 1828 C CA . LYS A 1 216 ? -28.646 15.436 30.422 1.00 47.28 216 LYS A CA 1
ATOM 1829 C C . LYS A 1 216 ? -28.656 16.796 31.108 1.00 47.28 216 LYS A C 1
ATOM 1831 O O . LYS A 1 216 ? -28.235 16.897 32.257 1.00 47.28 216 LYS A O 1
ATOM 1836 N N . ILE A 1 217 ? -29.258 17.812 30.484 1.00 54.53 217 ILE A N 1
ATOM 1837 C CA . ILE A 1 217 ? -29.984 18.791 31.297 1.00 54.53 217 ILE A CA 1
ATOM 1838 C C . ILE A 1 217 ? -31.173 18.026 31.865 1.00 54.53 217 ILE A C 1
ATOM 1840 O O . ILE A 1 217 ? -32.240 17.931 31.264 1.00 54.53 217 ILE A O 1
ATOM 1844 N N . THR A 1 218 ? -30.945 17.398 33.013 1.00 56.53 218 THR A N 1
ATOM 1845 C CA . THR A 1 218 ? -31.996 16.785 33.818 1.00 56.53 218 THR A CA 1
ATOM 1846 C C . THR A 1 218 ? -33.142 17.796 33.892 1.00 56.53 218 THR A C 1
ATOM 1848 O O . THR A 1 218 ? -32.865 18.958 34.168 1.00 56.53 218 THR A O 1
ATOM 1851 N N . THR A 1 219 ? -34.407 17.426 33.671 1.00 67.38 219 THR A N 1
ATOM 1852 C CA . THR A 1 219 ? -35.541 18.385 33.652 1.00 67.38 219 THR A CA 1
ATOM 1853 C C . THR A 1 219 ? -35.528 19.336 34.861 1.00 67.38 219 THR A C 1
ATOM 1855 O O . THR A 1 219 ? -35.834 20.517 34.747 1.00 67.38 219 THR A O 1
ATOM 1858 N N . LYS A 1 220 ? -35.036 18.847 36.007 1.00 71.56 220 LYS A N 1
ATOM 1859 C CA . LYS A 1 220 ? -34.760 19.621 37.227 1.00 71.56 220 LYS A CA 1
ATOM 1860 C C . LYS A 1 220 ? -33.765 20.779 37.036 1.00 71.56 220 LYS A C 1
ATOM 1862 O O . LYS A 1 220 ? -34.003 21.862 37.548 1.00 71.56 220 LYS A O 1
ATOM 1867 N N . GLN A 1 221 ? -32.670 20.580 36.305 1.00 76.31 221 GLN A N 1
ATOM 1868 C CA . GLN A 1 221 ? -31.693 21.629 35.991 1.00 76.31 221 GLN A CA 1
ATOM 1869 C C . GLN A 1 221 ? -32.271 22.669 35.028 1.00 76.31 221 GLN A C 1
ATOM 1871 O O . GLN A 1 221 ? -32.001 23.851 35.203 1.00 76.31 221 GLN A O 1
ATOM 1876 N N . MET A 1 222 ? -33.107 22.260 34.069 1.00 80.00 222 MET A N 1
ATOM 1877 C CA . MET A 1 222 ? -33.776 23.198 33.159 1.00 80.00 222 MET A CA 1
ATOM 1878 C C . MET A 1 222 ? -34.770 24.095 33.913 1.00 80.00 222 MET A C 1
ATOM 1880 O O . MET A 1 222 ? -34.803 25.301 33.693 1.00 80.00 222 MET A O 1
ATOM 1884 N N . ILE A 1 223 ? -35.510 23.522 34.872 1.00 80.25 223 ILE A N 1
ATOM 1885 C CA . ILE A 1 223 ? -36.405 24.270 35.768 1.00 80.25 223 ILE A CA 1
ATOM 1886 C C . ILE A 1 223 ? -35.616 25.269 36.624 1.00 80.25 223 ILE A C 1
ATOM 1888 O O . ILE A 1 223 ? -36.023 26.420 36.745 1.00 80.25 223 ILE A O 1
ATOM 1892 N N . VAL A 1 224 ? -34.473 24.864 37.187 1.00 85.19 224 VAL A N 1
ATOM 1893 C CA . VAL A 1 224 ? -33.629 25.763 37.992 1.00 85.19 224 VAL A CA 1
ATOM 1894 C C . VAL A 1 224 ? -33.093 26.924 37.153 1.00 85.19 224 VAL A C 1
ATOM 1896 O O . VAL A 1 224 ? -33.176 28.064 37.599 1.00 85.19 224 VAL A O 1
ATOM 1899 N N . TRP A 1 225 ? -32.612 26.668 35.932 1.00 85.38 225 TRP A N 1
ATOM 1900 C CA . TRP A 1 225 ? -32.187 27.732 35.014 1.00 85.38 225 TRP A CA 1
ATOM 1901 C C . TRP A 1 225 ? -33.341 28.662 34.621 1.00 85.38 225 TRP A C 1
ATOM 1903 O O . TRP A 1 225 ? -33.145 29.873 34.560 1.00 85.38 225 TRP A O 1
ATOM 1913 N N . GLY A 1 226 ? -34.549 28.121 34.432 1.00 87.06 226 GLY A N 1
ATOM 1914 C CA . GLY A 1 226 ? -35.756 28.911 34.190 1.00 87.06 226 GLY A CA 1
ATOM 1915 C C . GLY A 1 226 ? -36.106 29.836 35.359 1.00 87.06 226 GLY A C 1
ATOM 1916 O O . GLY A 1 226 ? -36.324 31.027 35.154 1.00 87.06 226 GLY A O 1
ATOM 1917 N N . ILE A 1 227 ? -36.091 29.325 36.596 1.00 87.31 227 ILE A N 1
ATOM 1918 C CA . ILE A 1 227 ? -36.349 30.135 37.800 1.00 87.31 227 ILE A CA 1
ATOM 1919 C C . ILE A 1 227 ? -35.268 31.210 37.966 1.00 87.31 227 ILE A C 1
ATOM 1921 O O . ILE A 1 227 ? -35.589 32.368 38.222 1.00 87.31 227 ILE A O 1
ATOM 1925 N N . LEU A 1 228 ? -33.995 30.851 37.779 1.00 89.25 228 LEU A N 1
ATOM 1926 C CA . LEU A 1 228 ? -32.876 31.785 37.896 1.00 89.25 228 LEU A CA 1
ATOM 1927 C C . LEU A 1 228 ? -32.993 32.940 36.887 1.00 89.25 228 LEU A C 1
ATOM 1929 O O . LEU A 1 228 ? -32.770 34.092 37.250 1.00 89.25 228 LEU A O 1
ATOM 1933 N N . ALA A 1 229 ? -33.391 32.644 35.645 1.00 89.50 229 ALA A N 1
ATOM 1934 C CA . ALA A 1 229 ? -33.595 33.648 34.603 1.00 89.50 229 ALA A CA 1
ATOM 1935 C C . ALA A 1 229 ? -34.753 34.604 34.932 1.00 89.50 229 ALA A C 1
ATOM 1937 O O . ALA A 1 229 ? -34.622 35.811 34.735 1.00 89.50 229 ALA A O 1
ATOM 1938 N N . VAL A 1 230 ? -35.859 34.093 35.485 1.00 89.56 230 VAL A N 1
ATOM 1939 C CA . VAL A 1 230 ? -36.999 34.924 35.909 1.00 89.56 230 VAL A CA 1
ATOM 1940 C C . VAL A 1 230 ? -36.613 35.841 37.068 1.00 89.56 230 VAL A C 1
ATOM 1942 O O . VAL A 1 230 ? -36.935 37.025 37.039 1.00 89.56 230 VAL A O 1
ATOM 1945 N N . VAL A 1 231 ? -35.885 35.329 38.064 1.00 88.12 231 VAL A N 1
ATOM 1946 C CA . VAL A 1 231 ? -35.422 36.137 39.204 1.00 88.12 231 VAL A CA 1
ATOM 1947 C C . VAL A 1 231 ? -34.436 37.213 38.746 1.00 88.12 231 VAL A C 1
ATOM 1949 O O . VAL A 1 231 ? -34.586 38.371 39.125 1.00 88.12 231 VAL A O 1
ATOM 1952 N N . ALA A 1 232 ? -33.471 36.868 37.890 1.00 86.38 232 ALA A N 1
ATOM 1953 C CA . ALA A 1 232 ? -32.531 37.837 37.330 1.00 86.38 232 ALA A CA 1
ATOM 1954 C C . ALA A 1 232 ? -33.243 38.912 36.489 1.00 86.38 232 ALA A C 1
ATOM 1956 O O . ALA A 1 232 ? -32.931 40.095 36.616 1.00 86.38 232 ALA A O 1
ATOM 1957 N N . GLY A 1 233 ? -34.235 38.520 35.682 1.00 88.94 233 GLY A N 1
ATOM 1958 C CA . GLY A 1 233 ? -35.062 39.445 34.907 1.00 88.94 233 GLY A CA 1
ATOM 1959 C C . GLY A 1 233 ? -35.892 40.377 35.789 1.00 88.94 233 GLY A C 1
ATOM 1960 O O . GLY A 1 233 ? -35.924 41.578 35.543 1.00 88.94 233 GLY A O 1
ATOM 1961 N N . ALA A 1 234 ? -36.506 39.859 36.854 1.00 85.94 234 ALA A N 1
ATOM 1962 C CA . ALA A 1 234 ? -37.268 40.668 37.802 1.00 85.94 234 ALA A CA 1
ATOM 1963 C C . ALA A 1 234 ? -36.378 41.675 38.543 1.00 85.94 234 ALA A C 1
ATOM 1965 O O . ALA A 1 234 ? -36.776 42.823 38.710 1.00 85.94 234 ALA A O 1
ATOM 1966 N N . ILE A 1 235 ? -35.165 41.278 38.942 1.00 88.31 235 ILE A N 1
ATOM 1967 C CA . ILE A 1 235 ? -34.197 42.194 39.562 1.00 88.31 235 ILE A CA 1
ATOM 1968 C C . ILE A 1 235 ? -33.781 43.280 38.566 1.00 88.31 235 ILE A C 1
ATOM 1970 O O . ILE A 1 235 ? -33.771 44.447 38.932 1.00 88.31 235 ILE A O 1
ATOM 1974 N N . LEU A 1 236 ? -33.494 42.927 37.310 1.00 85.38 236 LEU A N 1
ATOM 1975 C CA . LEU A 1 236 ? -33.117 43.898 36.277 1.00 85.38 236 LEU A CA 1
ATOM 1976 C C . LEU A 1 236 ? -34.233 44.903 35.968 1.00 85.38 236 LEU A C 1
ATOM 1978 O O . LEU A 1 236 ? -33.949 46.086 35.835 1.00 85.38 236 LEU A O 1
ATOM 1982 N N . ILE A 1 237 ? -35.489 44.456 35.887 1.00 86.12 237 ILE A N 1
ATOM 1983 C CA . ILE A 1 237 ? -36.642 45.334 35.625 1.00 86.12 237 ILE A CA 1
ATOM 1984 C C . ILE A 1 237 ? -36.933 46.258 36.810 1.00 86.12 237 ILE A C 1
ATOM 1986 O O . ILE A 1 237 ? -37.427 47.354 36.607 1.00 86.12 237 ILE A O 1
ATOM 1990 N N . ASN A 1 238 ? -36.643 45.824 38.037 1.00 78.06 238 ASN A N 1
ATOM 1991 C CA . ASN A 1 238 ? -36.911 46.604 39.248 1.00 78.06 238 ASN A CA 1
ATOM 1992 C C . ASN A 1 238 ? -35.732 47.516 39.648 1.00 78.06 238 ASN A C 1
ATOM 1994 O O . ASN A 1 238 ? -35.852 48.305 40.580 1.00 78.06 238 ASN A O 1
ATOM 1998 N N . TYR A 1 239 ? -34.575 47.359 38.997 1.00 70.69 239 TYR A N 1
ATOM 1999 C CA . TYR A 1 239 ? -33.379 48.185 39.202 1.00 70.69 239 TYR A CA 1
ATOM 2000 C C . TYR A 1 239 ? -33.219 49.277 38.126 1.00 70.69 239 TYR A C 1
ATOM 2002 O O . TYR A 1 239 ? -32.390 50.172 38.290 1.00 70.69 239 TYR A O 1
ATOM 2010 N N . ILE A 1 240 ? -33.995 49.194 37.039 1.00 56.09 240 ILE A N 1
ATOM 2011 C CA . ILE A 1 240 ? -34.205 50.257 36.040 1.00 56.09 240 ILE A CA 1
ATOM 2012 C C . ILE A 1 240 ? -35.430 51.069 36.461 1.00 56.09 240 ILE A C 1
ATOM 2014 O O . ILE A 1 240 ? -35.353 52.314 36.374 1.00 56.09 240 ILE A O 1
#

pLDDT: mean 79.1, std 16.04, range [39.06, 97.62]

Sequence (240 aa):
MNKEEQKLAKEIEELEEKQKELLEKKKLQEEKKKKIEEEEKLKEQQEKDLEEFVRLKEEKSLKEEQDKRNQEIRNEQIKRLEEEKDLVGEAKKGKRDKSSWWKSFFNKNKLKKPDNVAIIYLRNNGNAELLDQKPKDGFFTINGRTYHERYDCIYTVTKDRIPLAIIREWDIFPLGTKRWEEEDMREKFAQLEEHVLKGIRHAELVKMGGGGFENKITTKQMIVWGILAVVAGAILINYI

Foldseek 3Di:
DPPVVVVVVVVVVVVVVVVVVVVVVVVVVVVVVVVVVVVVVVVVVVVVVVVVVVVVVVVVVVVVVVVVVVVVVVVVVVVVVVVVVVVVVPPPDDDDDPPPPVVVVPPVVQADQQQKAWEFEQEQVLDTDIDIDGDDVQWDDDPRDIDGQVPQFDFDPDSHTHTYHYHYDPPNPDPPPVVSVPDDPVVVVVSVVVSVVVRVVSSVVSVVVSVDPPDPCPVVVVVVVVVVVVVVVVVVVVVD

Radius of gyration: 41.21 Å; chains: 1; bounding box: 80×78×132 Å